Protein AF-A0A838D7R6-F1 (afdb_monomer_lite)

Foldseek 3Di:
DFKQQPCDCQFFCRRGQKDWDWDADPNFIKIWIWGGGVVLDIDTQDIDGRDDDPPDPDPVDPDDDDDDDDCVSVVNRQKMKDKDKDWDDDDLEIAMDIAAIAIPPHKDKEKAWVVNAAEDEAQDKDKIFIWIAIPVGTFQFWPDKAWPADPPDPDPDDPPPDPHPDDCVQWPWDWAPDRRIIIMIGGHNPRDFFKDKTKMKTKGKDDGADFPDNSPPPPVDDSDHDVVNRPPPVDGSIDMDIDIYIDMHGYDYDDDPVRVVVVCCVVCVVPCPVPPPPVVVVVVVVVVVVVVVVVVVD

Secondary structure (DSSP, 8-state):
-EEESS--TTSTBTTB-EEEEEEEETTEEEEEEEEE-TTS-EEEEEEESS--------TT-SS-------GGGGT--SSEEEE-EEEEEETTEEEEEE---EEESPPPPEEEESSSSEEEETT-EEEEEEEEEETTEEES-EEEEEE--TTS---S-----------TTT-EEEEE--SS-EEEEE--TTSPSEEEEEEEEEEEEEP----SS------SS--PPPTTTS--TTS---EEEEEEEEEEEEEEPPPPHHHHHHHHHHHHTTTGGGTHHHHHHHHHHHHHHHHHHHHTT-

Structure (mmCIF, N/CA/C/O backbone):
data_AF-A0A838D7R6-F1
#
_entry.id   AF-A0A838D7R6-F1
#
loop_
_atom_site.group_PDB
_atom_site.id
_atom_site.type_symbol
_atom_site.label_atom_id
_atom_site.label_alt_id
_atom_site.label_comp_id
_atom_site.label_asym_id
_atom_site.label_entity_id
_atom_site.label_seq_id
_atom_site.pdbx_PDB_ins_code
_atom_site.Cartn_x
_atom_site.Cartn_y
_atom_site.Cartn_z
_atom_site.occupancy
_atom_site.B_iso_or_equiv
_atom_site.auth_seq_id
_atom_site.auth_comp_id
_atom_site.auth_asym_id
_atom_site.auth_atom_id
_atom_site.pdbx_PDB_model_num
ATOM 1 N N . MET A 1 1 ? 10.668 0.501 -17.796 1.00 89.44 1 MET A N 1
ATOM 2 C CA . MET A 1 1 ? 10.167 -0.062 -16.527 1.00 89.44 1 MET A CA 1
ATOM 3 C C . MET A 1 1 ? 11.311 -0.038 -15.544 1.00 89.44 1 MET A C 1
ATOM 5 O O . MET A 1 1 ? 12.336 -0.640 -15.825 1.00 89.44 1 MET A O 1
ATOM 9 N N . LEU A 1 2 ? 11.148 0.680 -14.441 1.00 88.50 2 LEU A N 1
ATOM 10 C CA . LEU A 1 2 ? 12.108 0.685 -13.343 1.00 88.50 2 LEU A CA 1
ATOM 11 C C . LEU A 1 2 ? 11.683 -0.350 -12.305 1.00 88.50 2 LEU A C 1
ATOM 13 O O . LEU A 1 2 ? 10.482 -0.520 -12.069 1.00 88.50 2 LEU A O 1
ATOM 17 N N . ILE A 1 3 ? 12.664 -1.037 -11.728 1.00 89.88 3 ILE A N 1
ATOM 18 C CA . ILE A 1 3 ? 12.464 -2.073 -10.717 1.00 89.88 3 ILE A CA 1
ATOM 19 C C . ILE A 1 3 ? 13.331 -1.745 -9.509 1.00 89.88 3 ILE A C 1
ATOM 21 O O . ILE A 1 3 ? 14.535 -1.553 -9.651 1.00 89.88 3 ILE A O 1
ATOM 25 N N . ASP A 1 4 ? 12.703 -1.703 -8.347 1.00 87.81 4 ASP A N 1
ATOM 26 C CA . ASP A 1 4 ? 13.331 -1.703 -7.026 1.00 87.81 4 ASP A CA 1
ATOM 27 C C . ASP A 1 4 ? 13.177 -3.125 -6.480 1.00 87.81 4 ASP A C 1
ATOM 29 O O . ASP A 1 4 ? 12.051 -3.589 -6.286 1.00 87.81 4 ASP A O 1
ATOM 33 N N . ALA A 1 5 ? 14.282 -3.850 -6.352 1.00 89.12 5 ALA A N 1
ATOM 34 C CA . ALA A 1 5 ? 14.283 -5.276 -6.047 1.00 89.12 5 ALA A CA 1
ATOM 35 C C . ALA A 1 5 ? 14.506 -5.570 -4.556 1.00 89.12 5 ALA A C 1
ATOM 37 O O . ALA A 1 5 ? 14.378 -6.726 -4.151 1.00 89.12 5 ALA A O 1
ATOM 38 N N . ASP A 1 6 ? 14.858 -4.563 -3.753 1.00 84.25 6 ASP A N 1
ATOM 39 C CA . ASP A 1 6 ? 15.206 -4.732 -2.340 1.00 84.25 6 ASP A CA 1
ATOM 40 C C . ASP A 1 6 ? 14.465 -3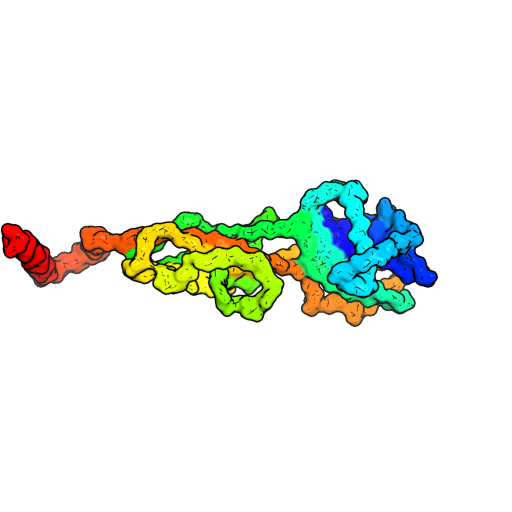.775 -1.383 1.00 84.25 6 ASP A C 1
ATOM 42 O O . ASP A 1 6 ? 14.687 -3.822 -0.169 1.00 84.25 6 ASP A O 1
ATOM 46 N N . ALA A 1 7 ? 13.553 -2.949 -1.910 1.00 77.94 7 ALA A N 1
ATOM 47 C CA . ALA A 1 7 ? 12.776 -1.943 -1.188 1.00 77.94 7 ALA A CA 1
ATOM 48 C C . ALA A 1 7 ? 13.644 -0.929 -0.422 1.00 77.94 7 ALA A C 1
ATOM 50 O O . ALA A 1 7 ? 13.193 -0.309 0.552 1.00 77.94 7 ALA A O 1
ATOM 51 N N . ASN A 1 8 ? 14.900 -0.752 -0.835 1.00 77.00 8 ASN A N 1
ATOM 52 C CA . ASN A 1 8 ? 15.844 0.134 -0.186 1.00 77.00 8 ASN A CA 1
ATOM 53 C C . ASN A 1 8 ? 16.106 1.360 -1.061 1.00 77.00 8 ASN A C 1
ATOM 55 O O . ASN A 1 8 ? 16.823 1.352 -2.051 1.00 77.00 8 ASN A O 1
ATOM 59 N N . THR A 1 9 ? 15.609 2.508 -0.611 1.00 72.88 9 THR A N 1
ATOM 60 C CA . THR A 1 9 ? 15.757 3.775 -1.344 1.00 72.88 9 THR A CA 1
ATOM 61 C C . THR A 1 9 ? 17.203 4.281 -1.459 1.00 72.88 9 THR A C 1
ATOM 63 O O . THR A 1 9 ? 17.442 5.310 -2.093 1.00 72.88 9 THR A O 1
ATOM 66 N N . LYS A 1 10 ? 18.175 3.598 -0.836 1.00 77.50 10 LYS A N 1
ATOM 67 C CA . LYS A 1 10 ? 19.610 3.928 -0.876 1.00 77.50 10 LYS A CA 1
ATOM 68 C C . LYS A 1 10 ? 20.414 3.077 -1.864 1.00 77.50 10 LYS A C 1
ATOM 70 O O . LYS A 1 10 ? 21.569 3.416 -2.127 1.00 77.50 10 LYS A O 1
ATOM 75 N N . THR A 1 11 ? 19.857 1.972 -2.344 1.00 81.31 11 THR A N 1
ATOM 76 C CA . THR A 1 11 ? 20.435 1.109 -3.383 1.00 81.31 11 THR A CA 1
ATOM 77 C C . THR A 1 11 ? 19.867 1.494 -4.745 1.00 81.31 11 THR A C 1
ATOM 79 O O . THR A 1 11 ? 19.002 2.372 -4.851 1.00 81.31 11 THR A O 1
ATOM 82 N N . GLY A 1 12 ? 20.470 0.948 -5.804 1.00 80.62 12 GLY A N 1
ATOM 83 C CA . GLY A 1 12 ? 20.152 1.353 -7.166 1.00 80.62 12 GLY A CA 1
ATOM 84 C C . GLY A 1 12 ? 20.305 2.857 -7.396 1.00 80.62 12 GLY A C 1
ATOM 85 O O . GLY A 1 12 ? 20.899 3.572 -6.595 1.00 80.62 12 GLY A O 1
ATOM 86 N N . TYR A 1 13 ? 19.753 3.376 -8.486 1.00 78.94 13 TYR A N 1
ATOM 87 C CA . TYR A 1 13 ? 19.681 4.812 -8.726 1.00 78.94 13 TYR A CA 1
ATOM 88 C C . TYR A 1 13 ? 18.395 5.384 -8.120 1.00 78.94 13 TYR A C 1
ATOM 90 O O . TYR A 1 13 ? 17.320 5.283 -8.713 1.00 78.94 13 TYR A O 1
ATOM 98 N N . ASN A 1 14 ? 18.512 6.004 -6.941 1.00 72.88 14 ASN A N 1
ATOM 99 C CA . ASN A 1 14 ? 17.381 6.535 -6.168 1.00 72.88 14 ASN A CA 1
ATOM 100 C C . ASN A 1 14 ? 16.314 5.462 -5.869 1.00 72.88 14 ASN A C 1
ATOM 102 O O . ASN A 1 14 ? 15.124 5.679 -6.080 1.00 72.88 14 ASN A O 1
ATOM 106 N N . GLY A 1 15 ? 16.752 4.280 -5.427 1.00 76.31 15 GLY A N 1
ATOM 107 C CA . GLY A 1 15 ? 15.890 3.141 -5.107 1.00 76.31 15 GLY A CA 1
ATOM 108 C C . GLY A 1 15 ? 15.549 2.237 -6.290 1.00 76.31 15 GLY A C 1
ATOM 109 O O . GLY A 1 15 ? 15.064 1.141 -6.074 1.00 76.31 15 GLY A O 1
ATOM 110 N N . ALA A 1 16 ? 15.797 2.642 -7.540 1.00 85.31 16 ALA A N 1
ATOM 111 C CA . ALA A 1 16 ? 15.623 1.743 -8.683 1.00 85.31 16 ALA A CA 1
ATOM 112 C C . ALA A 1 16 ? 16.909 0.945 -8.936 1.00 85.31 16 ALA A C 1
ATOM 114 O O . ALA A 1 16 ? 17.906 1.516 -9.376 1.00 85.31 16 ALA A O 1
ATOM 115 N N . ASP A 1 17 ? 16.887 -0.365 -8.717 1.00 88.38 17 ASP A N 1
ATOM 116 C CA . ASP A 1 17 ? 18.021 -1.266 -8.958 1.00 88.38 17 ASP A CA 1
ATOM 117 C C . ASP A 1 17 ? 18.186 -1.653 -10.425 1.00 88.38 17 ASP A C 1
ATOM 119 O O . ASP A 1 17 ? 19.304 -1.912 -10.873 1.00 88.38 17 ASP A O 1
ATOM 123 N N . TYR A 1 18 ? 17.091 -1.693 -11.188 1.00 91.25 18 TYR A N 1
ATOM 124 C CA . TYR A 1 18 ? 17.117 -2.108 -12.588 1.00 91.25 18 TYR A CA 1
ATOM 125 C C . TYR A 1 18 ? 16.253 -1.220 -13.485 1.00 91.25 18 TYR A C 1
ATOM 127 O O . TYR A 1 18 ? 15.217 -0.695 -13.074 1.00 91.25 18 TYR A O 1
ATOM 135 N N . ASP A 1 19 ? 16.660 -1.107 -14.749 1.00 90.12 19 ASP A N 1
ATOM 136 C CA . ASP A 1 19 ? 15.890 -0.476 -15.821 1.00 90.12 19 ASP A CA 1
ATOM 137 C C . ASP A 1 19 ? 15.717 -1.456 -16.982 1.00 90.12 19 ASP A C 1
ATOM 139 O O . ASP A 1 19 ? 16.681 -1.826 -17.657 1.00 90.12 19 ASP A O 1
ATOM 143 N N . PHE A 1 20 ? 14.475 -1.874 -17.209 1.00 91.50 20 PHE A N 1
ATOM 144 C CA . PHE A 1 20 ? 14.075 -2.664 -18.362 1.00 91.50 20 PHE A CA 1
ATOM 145 C C . PHE A 1 20 ? 13.230 -1.823 -19.313 1.00 91.50 20 PHE A C 1
ATOM 147 O O . PHE A 1 20 ? 12.111 -1.425 -18.975 1.00 91.50 20 PHE A O 1
ATOM 154 N N . TYR A 1 21 ? 13.712 -1.585 -20.526 1.00 88.62 21 TYR A N 1
ATOM 155 C CA . TYR A 1 21 ? 12.964 -0.835 -21.533 1.00 88.62 21 TYR A CA 1
ATOM 156 C C . TYR A 1 21 ? 13.056 -1.474 -22.909 1.00 88.62 21 TYR A C 1
ATOM 158 O O . TYR A 1 21 ? 13.957 -2.257 -23.205 1.00 88.62 21 TYR A O 1
ATOM 166 N N . ILE A 1 22 ? 12.083 -1.127 -23.747 1.00 89.00 22 ILE A N 1
ATOM 167 C CA . ILE A 1 22 ? 12.064 -1.455 -25.167 1.00 89.00 22 ILE A CA 1
ATOM 168 C C . ILE A 1 22 ? 12.101 -0.137 -25.926 1.00 89.00 22 ILE A C 1
ATOM 170 O O . ILE A 1 22 ? 11.316 0.763 -25.635 1.00 89.00 22 ILE A O 1
ATOM 174 N N . GLU A 1 23 ? 13.004 -0.030 -26.891 1.00 86.88 23 GLU A N 1
ATOM 175 C CA . GLU A 1 23 ? 13.112 1.120 -27.786 1.00 86.88 23 GLU A CA 1
ATOM 176 C C . GLU A 1 23 ? 12.775 0.716 -29.225 1.00 86.88 23 GLU A C 1
ATOM 178 O O . GLU A 1 23 ? 12.967 -0.438 -29.618 1.00 86.88 23 GLU A O 1
ATOM 183 N N . SER A 1 24 ? 12.287 1.677 -30.013 1.00 85.00 24 SER A N 1
ATOM 184 C CA . SER A 1 24 ? 12.069 1.529 -31.453 1.00 85.00 24 SER A CA 1
ATOM 185 C C . SER A 1 24 ? 13.037 2.429 -32.206 1.00 85.00 24 SER A C 1
ATOM 187 O O . SER A 1 24 ? 12.925 3.652 -32.141 1.00 85.00 24 SER A O 1
ATOM 189 N N . VAL A 1 25 ? 13.975 1.835 -32.942 1.00 82.25 25 VAL A N 1
ATOM 190 C CA . VAL A 1 25 ? 14.933 2.570 -33.777 1.00 82.25 25 VAL A CA 1
ATOM 191 C C . VAL A 1 25 ? 14.791 2.088 -35.213 1.00 82.25 25 VAL A C 1
ATOM 193 O O . VAL A 1 25 ? 14.928 0.898 -35.498 1.00 82.25 25 VAL A O 1
ATOM 196 N N . ALA A 1 26 ? 14.484 3.013 -36.128 1.00 82.94 26 ALA A N 1
ATOM 197 C CA . ALA A 1 26 ? 14.265 2.721 -37.550 1.00 82.94 26 ALA A CA 1
ATOM 198 C C . ALA A 1 26 ? 13.255 1.574 -37.799 1.00 82.94 26 ALA A C 1
ATOM 200 O O . ALA A 1 26 ? 13.452 0.730 -38.673 1.00 82.94 26 ALA A O 1
ATOM 201 N N . GLY A 1 27 ? 12.184 1.522 -36.998 1.00 78.12 27 GLY A N 1
ATOM 202 C CA . GLY A 1 27 ? 11.129 0.506 -37.103 1.00 78.12 27 GLY A CA 1
ATOM 203 C C . GLY A 1 27 ? 11.493 -0.870 -36.534 1.00 78.12 27 GLY A C 1
ATOM 204 O O . GLY A 1 27 ? 10.708 -1.805 -36.675 1.00 78.12 27 GLY A O 1
ATOM 205 N N . LYS A 1 28 ? 12.658 -1.016 -35.891 1.00 83.88 28 LYS A N 1
ATOM 206 C CA . LYS A 1 28 ? 13.060 -2.238 -35.185 1.00 83.88 28 LYS A CA 1
ATOM 207 C C . LYS A 1 28 ? 12.948 -2.037 -33.682 1.00 83.88 28 LYS A C 1
ATOM 209 O O . LYS A 1 28 ? 13.452 -1.049 -33.155 1.00 83.88 28 LYS A O 1
ATOM 214 N N . LEU A 1 29 ? 12.330 -3.003 -33.011 1.00 86.62 29 LEU A N 1
ATOM 215 C CA . LEU A 1 29 ? 12.227 -3.026 -31.557 1.00 86.62 29 LEU A CA 1
ATOM 216 C C . LEU A 1 29 ? 13.403 -3.789 -30.944 1.00 86.62 29 LEU A C 1
ATOM 218 O O . LEU A 1 29 ? 13.713 -4.907 -31.368 1.00 86.62 29 LEU A O 1
ATOM 222 N N . SER A 1 30 ? 14.006 -3.210 -29.912 1.00 88.94 30 SER A N 1
ATOM 223 C CA . SER A 1 30 ? 15.071 -3.828 -29.119 1.00 88.94 30 SER A CA 1
ATOM 224 C C . SER A 1 30 ? 14.784 -3.628 -27.638 1.00 88.94 30 SER A C 1
ATOM 226 O O . SER A 1 30 ? 14.402 -2.537 -27.225 1.00 88.94 30 SER A O 1
ATOM 228 N N . GLY A 1 31 ? 14.936 -4.686 -26.843 1.00 89.19 31 GLY A N 1
ATOM 229 C CA . GLY A 1 31 ? 14.784 -4.644 -25.391 1.00 89.19 31 GLY A CA 1
ATOM 230 C C . GLY A 1 31 ? 16.131 -4.679 -24.682 1.00 89.19 31 GLY A C 1
ATOM 231 O O . GLY A 1 31 ? 17.013 -5.439 -25.086 1.00 89.19 31 GLY A O 1
ATOM 232 N N . TYR A 1 32 ? 16.271 -3.916 -23.601 1.00 90.25 32 TYR A N 1
ATOM 233 C CA . TYR A 1 32 ? 17.487 -3.859 -22.793 1.00 90.25 32 TYR A CA 1
ATOM 234 C C . TYR A 1 32 ? 17.155 -3.879 -21.312 1.00 90.25 32 TYR A C 1
ATOM 236 O O . TYR A 1 32 ? 16.206 -3.230 -20.875 1.00 90.25 32 TYR A O 1
ATOM 244 N N . LEU A 1 33 ? 17.975 -4.602 -20.557 1.00 92.81 33 LEU A N 1
ATOM 245 C CA . LEU A 1 33 ? 17.940 -4.685 -19.109 1.00 92.81 33 LEU A CA 1
ATOM 246 C C . LEU A 1 33 ? 19.276 -4.190 -18.556 1.00 92.81 33 LEU A C 1
ATOM 248 O O . LEU A 1 33 ? 20.334 -4.758 -18.846 1.00 92.81 33 LEU A O 1
ATOM 252 N N . TYR A 1 34 ? 19.204 -3.148 -17.740 1.00 91.12 34 TYR A N 1
ATOM 253 C CA . TYR A 1 34 ? 20.342 -2.564 -17.052 1.00 91.12 34 TYR A CA 1
ATOM 254 C C . TYR A 1 34 ? 20.219 -2.754 -15.547 1.00 91.12 34 TYR A C 1
ATOM 256 O O . TYR A 1 34 ? 19.131 -2.612 -14.999 1.00 91.12 34 TYR A O 1
ATOM 264 N N . GLN A 1 35 ? 21.347 -3.007 -14.892 1.00 90.56 35 GLN A N 1
ATOM 265 C CA . GLN A 1 35 ? 21.509 -2.831 -13.454 1.00 90.56 35 GLN A CA 1
ATOM 266 C C . GLN A 1 35 ? 22.009 -1.414 -13.173 1.00 90.56 35 GLN A C 1
ATOM 268 O O . GLN A 1 35 ? 22.866 -0.911 -13.903 1.00 90.56 35 GLN A O 1
ATOM 273 N N . LEU A 1 36 ? 21.488 -0.782 -12.129 1.00 86.81 36 LEU A N 1
ATOM 274 C CA . LEU A 1 36 ? 21.735 0.607 -11.763 1.00 86.81 36 LEU A CA 1
ATOM 275 C C . LEU A 1 36 ? 22.556 0.701 -10.470 1.00 86.81 36 LEU A C 1
ATOM 277 O O . LEU A 1 36 ? 22.447 -0.125 -9.569 1.00 86.81 36 LEU A O 1
ATOM 281 N N . SER A 1 37 ? 23.385 1.737 -10.382 1.00 82.19 37 SER A N 1
ATOM 282 C CA . SER A 1 37 ? 24.187 2.095 -9.210 1.00 82.19 37 SER A CA 1
ATOM 283 C C . SER A 1 37 ? 23.644 3.362 -8.549 1.00 82.19 37 SER A C 1
ATOM 285 O O . SER A 1 37 ? 23.142 4.261 -9.228 1.00 82.19 37 SER A O 1
ATOM 287 N N . SER A 1 38 ? 23.871 3.500 -7.241 1.00 79.44 38 SER A N 1
ATOM 288 C CA . SER A 1 38 ? 23.580 4.715 -6.461 1.00 79.44 38 SER A CA 1
ATOM 289 C C . SER A 1 38 ? 24.318 5.955 -6.930 1.00 79.44 38 SER A C 1
ATOM 291 O O . SER A 1 38 ? 23.851 7.071 -6.718 1.00 79.44 38 SER A O 1
ATOM 293 N N . THR A 1 39 ? 25.423 5.782 -7.649 1.00 78.38 39 THR A N 1
ATOM 294 C CA . THR A 1 39 ? 26.164 6.883 -8.274 1.00 78.38 39 THR A CA 1
ATOM 295 C C . THR A 1 39 ? 25.652 7.257 -9.666 1.00 78.38 39 THR A C 1
ATOM 297 O O . THR A 1 39 ? 26.204 8.160 -10.290 1.00 78.38 39 THR A O 1
ATOM 300 N N . GLY A 1 40 ? 24.634 6.564 -10.185 1.00 70.12 40 GLY A N 1
ATOM 301 C CA . GLY A 1 40 ? 24.184 6.704 -11.572 1.00 70.12 40 GLY A CA 1
ATOM 302 C C . GLY A 1 40 ? 24.982 5.862 -12.570 1.00 70.12 40 GLY A C 1
ATOM 303 O O . GLY A 1 40 ? 24.785 5.968 -13.770 1.00 70.12 40 GLY A O 1
ATOM 304 N N . GLY A 1 41 ? 25.878 4.983 -12.129 1.00 73.06 41 GLY A N 1
ATOM 305 C CA . GLY A 1 41 ? 26.416 3.962 -13.035 1.00 73.06 41 GLY A CA 1
ATOM 306 C C . GLY A 1 41 ? 25.308 3.026 -13.538 1.00 73.06 41 GLY A C 1
ATOM 307 O O . GLY A 1 41 ? 24.349 2.762 -12.815 1.00 73.06 41 GLY A O 1
ATOM 308 N N . TYR A 1 42 ? 25.451 2.492 -14.749 1.00 83.94 42 TYR A N 1
ATOM 309 C CA . TYR A 1 42 ? 24.595 1.420 -15.251 1.00 83.94 42 TYR A CA 1
ATOM 310 C C . TYR A 1 42 ? 25.423 0.348 -15.954 1.00 83.94 42 TYR A C 1
ATOM 312 O O . TYR A 1 42 ? 26.437 0.632 -16.593 1.00 83.94 42 TYR A O 1
ATOM 320 N N . MET A 1 43 ? 24.968 -0.893 -15.853 1.00 86.12 43 MET A N 1
ATOM 321 C CA . MET A 1 43 ? 25.601 -2.054 -16.464 1.00 86.12 43 MET A CA 1
ATOM 322 C C . MET A 1 43 ? 24.561 -2.810 -17.280 1.00 86.12 43 MET A C 1
ATOM 324 O O . MET A 1 43 ? 23.507 -3.159 -16.756 1.00 86.12 43 MET A O 1
ATOM 328 N N . LEU A 1 44 ? 24.835 -3.051 -18.564 1.00 88.50 44 LEU A N 1
ATOM 329 C CA . LEU A 1 44 ? 23.969 -3.880 -19.401 1.00 88.50 44 LEU A CA 1
ATOM 330 C C . LEU A 1 44 ? 24.100 -5.337 -18.946 1.00 88.50 44 LEU A C 1
ATOM 332 O O . LEU A 1 44 ? 25.184 -5.907 -19.039 1.00 88.50 44 LEU A O 1
ATOM 336 N N . ILE A 1 45 ? 23.001 -5.928 -18.487 1.00 92.75 45 ILE A N 1
ATOM 337 C CA . ILE A 1 45 ? 22.967 -7.320 -18.008 1.00 92.75 45 ILE A CA 1
ATOM 338 C C . ILE A 1 45 ? 22.115 -8.230 -18.897 1.00 92.75 45 ILE A C 1
ATOM 340 O O . ILE A 1 45 ? 22.266 -9.447 -18.863 1.00 92.75 45 ILE A O 1
ATOM 344 N N . GLY A 1 46 ? 21.258 -7.656 -19.745 1.00 89.31 46 GLY A N 1
ATOM 345 C CA . GLY A 1 46 ? 20.470 -8.414 -20.711 1.00 89.31 46 GLY A CA 1
ATOM 346 C C . GLY A 1 46 ? 20.052 -7.567 -21.905 1.00 89.31 46 GLY A C 1
ATOM 347 O O . GLY A 1 46 ? 19.804 -6.370 -21.780 1.00 89.31 46 GLY A O 1
ATOM 348 N N . SER A 1 47 ? 19.958 -8.186 -23.080 1.00 91.00 47 SER A N 1
ATOM 349 C CA . SER A 1 47 ? 19.400 -7.542 -24.270 1.00 91.00 47 SER A CA 1
ATOM 350 C C . SER A 1 47 ? 18.662 -8.547 -25.146 1.00 91.00 47 SER A C 1
ATOM 352 O O . SER A 1 47 ? 18.983 -9.737 -25.169 1.00 91.00 47 SER A O 1
ATOM 354 N N . LYS A 1 48 ? 17.653 -8.064 -25.869 1.00 88.00 48 LYS A N 1
ATOM 355 C CA . LYS A 1 48 ? 16.891 -8.838 -26.846 1.00 88.00 48 LYS A CA 1
ATOM 356 C C . LYS A 1 48 ? 16.667 -7.997 -28.094 1.00 88.00 48 LYS A C 1
ATOM 358 O O . LYS A 1 48 ? 15.827 -7.100 -28.109 1.00 88.00 48 LYS A O 1
ATOM 363 N N . MET A 1 49 ? 17.411 -8.318 -29.145 1.00 85.31 49 MET A N 1
ATOM 364 C CA . MET A 1 49 ? 17.318 -7.646 -30.441 1.00 85.31 49 MET A CA 1
ATOM 365 C C . MET A 1 49 ? 16.171 -8.213 -31.277 1.00 85.31 49 MET A C 1
ATOM 367 O O . MET A 1 49 ? 15.829 -9.389 -31.146 1.00 85.31 49 MET A O 1
ATOM 371 N N . ASN A 1 50 ? 15.620 -7.393 -32.177 1.00 78.12 50 ASN A N 1
ATOM 372 C CA . ASN A 1 50 ? 14.521 -7.772 -33.074 1.00 78.12 50 ASN A CA 1
ATOM 373 C C . ASN A 1 50 ? 13.322 -8.339 -32.300 1.00 78.12 50 ASN A C 1
ATOM 375 O O . ASN A 1 50 ? 12.817 -9.429 -32.588 1.00 78.12 50 ASN A O 1
ATOM 379 N N . PHE A 1 51 ? 12.897 -7.597 -31.280 1.00 74.38 51 PHE A N 1
ATOM 380 C CA . PHE A 1 51 ? 11.756 -7.930 -30.448 1.00 74.38 51 PHE A CA 1
ATOM 381 C C . PHE A 1 51 ? 10.503 -8.043 -31.325 1.00 74.38 51 PHE A C 1
ATOM 383 O O . PHE A 1 51 ? 9.947 -7.055 -31.798 1.00 74.38 51 PHE A O 1
ATOM 390 N N . THR A 1 52 ? 10.081 -9.278 -31.577 1.00 69.62 52 THR A N 1
ATOM 391 C CA . THR A 1 52 ? 8.858 -9.596 -32.309 1.00 69.62 52 THR A CA 1
ATOM 392 C C . THR A 1 52 ? 7.788 -9.960 -31.299 1.00 69.62 52 THR A C 1
ATOM 394 O O . THR A 1 52 ? 7.956 -10.866 -30.481 1.00 69.62 52 THR A O 1
ATOM 397 N N . GLN A 1 53 ? 6.680 -9.228 -31.339 1.00 64.81 53 GLN A N 1
ATOM 398 C CA . GLN A 1 53 ? 5.527 -9.506 -30.504 1.00 64.81 53 GLN A CA 1
ATOM 399 C C . GLN A 1 53 ? 4.359 -9.933 -31.385 1.00 64.81 53 GLN A C 1
ATOM 401 O O . GLN A 1 53 ? 3.930 -9.195 -32.274 1.00 64.81 53 GLN A O 1
ATOM 406 N N . SER A 1 54 ? 3.846 -11.140 -31.132 1.00 60.78 54 SER A N 1
ATOM 407 C CA . SER A 1 54 ? 2.608 -11.589 -31.760 1.00 60.78 54 SER A CA 1
ATOM 408 C C . SER A 1 54 ? 1.476 -10.678 -31.291 1.00 60.78 54 SER A C 1
ATOM 410 O O . SER A 1 54 ? 1.201 -10.584 -30.091 1.00 60.78 54 SER A O 1
ATOM 412 N N . HIS A 1 55 ? 0.860 -9.974 -32.239 1.00 56.84 55 HIS A N 1
ATOM 413 C CA . HIS A 1 55 ? -0.326 -9.159 -32.008 1.00 56.84 55 HIS A CA 1
ATOM 414 C C . HIS A 1 55 ? -1.536 -10.094 -31.938 1.00 56.84 55 HIS A C 1
ATOM 416 O O . HIS A 1 55 ? -2.366 -10.139 -32.838 1.00 56.84 55 HIS A O 1
ATOM 422 N N . THR A 1 56 ? -1.609 -10.908 -30.889 1.00 53.78 56 THR A N 1
ATOM 423 C CA . THR A 1 56 ? -2.881 -11.528 -30.513 1.00 53.78 56 THR A CA 1
ATOM 424 C C . THR A 1 56 ? -3.837 -10.415 -30.115 1.00 53.78 56 THR A C 1
ATOM 426 O O . THR A 1 56 ? -3.403 -9.495 -29.416 1.00 53.78 56 THR A O 1
ATOM 429 N N . GLU A 1 57 ? -5.105 -10.503 -30.517 1.00 53.44 57 GLU A N 1
ATOM 430 C CA . GLU A 1 57 ? -6.149 -9.587 -30.055 1.00 53.44 57 GLU A CA 1
ATOM 431 C C . GLU A 1 57 ? -6.041 -9.408 -28.538 1.00 53.44 57 GLU A C 1
ATOM 433 O O . GLU A 1 57 ? -6.102 -10.362 -27.761 1.00 53.44 57 GLU A O 1
ATOM 438 N N . SER A 1 58 ? -5.758 -8.180 -28.123 1.00 58.78 58 SER A N 1
ATOM 439 C CA . SER A 1 58 ? -5.566 -7.841 -26.724 1.00 58.78 58 SER A CA 1
ATOM 440 C C . SER A 1 58 ? -6.802 -7.158 -26.213 1.00 58.78 58 SER A C 1
ATOM 442 O O . SER A 1 58 ? -7.284 -6.201 -26.816 1.00 58.78 58 SER A O 1
ATOM 444 N N . SER A 1 59 ? -7.250 -7.589 -25.043 1.00 59.19 59 SER A N 1
ATOM 445 C CA . SER A 1 59 ? -8.297 -6.918 -24.279 1.00 59.19 59 SER A CA 1
ATOM 446 C C . SER A 1 59 ? -7.916 -5.495 -23.845 1.00 59.19 59 SER A C 1
ATOM 448 O O . SER A 1 59 ? -8.780 -4.755 -23.389 1.00 59.19 59 SER A O 1
ATOM 450 N N . VAL A 1 60 ? -6.642 -5.100 -23.986 1.00 62.97 60 VAL A N 1
ATOM 451 C CA . VAL A 1 60 ? -6.105 -3.793 -23.564 1.00 62.97 60 VAL A CA 1
ATOM 452 C C . VAL A 1 60 ? -6.186 -2.733 -24.681 1.00 62.97 60 VAL A C 1
ATOM 454 O O . VAL A 1 60 ? -5.955 -1.554 -24.430 1.00 62.97 60 VAL A O 1
ATOM 457 N N . GLY A 1 61 ? -6.561 -3.123 -25.907 1.00 57.09 61 GLY A N 1
ATOM 458 C CA . GLY A 1 61 ? -6.667 -2.232 -27.069 1.00 57.09 61 GLY A CA 1
ATOM 459 C C . GLY A 1 61 ? -5.459 -2.300 -28.019 1.00 57.09 61 GLY A C 1
ATOM 460 O O . GLY A 1 61 ? -4.513 -3.052 -27.775 1.00 57.09 61 GLY A O 1
ATOM 461 N N . PRO A 1 62 ? -5.490 -1.567 -29.146 1.00 61.69 62 PRO A N 1
ATOM 462 C CA . PRO A 1 62 ? -4.390 -1.548 -30.110 1.00 61.69 62 PRO A CA 1
ATOM 463 C C . PRO A 1 62 ? -3.153 -0.815 -29.558 1.00 61.69 62 PRO A C 1
ATOM 465 O O . PRO A 1 62 ? -3.281 0.157 -28.821 1.00 61.69 62 PRO A O 1
ATOM 468 N N . GLY A 1 63 ? -1.949 -1.248 -29.959 1.00 69.19 63 GLY A N 1
ATOM 469 C CA . GLY A 1 63 ? -0.707 -0.484 -29.744 1.00 69.19 63 GLY A CA 1
ATOM 470 C C . GLY A 1 63 ? 0.009 -0.674 -28.398 1.00 69.19 63 GLY A C 1
ATOM 471 O O . GLY A 1 63 ? 0.748 0.212 -27.981 1.00 69.19 63 GLY A O 1
ATOM 472 N N . TYR A 1 64 ? -0.176 -1.805 -27.713 1.00 73.94 64 TYR A N 1
ATOM 473 C CA . TYR A 1 64 ? 0.558 -2.128 -26.480 1.00 73.94 64 TYR A CA 1
ATOM 474 C C . TYR A 1 64 ? 1.828 -2.945 -26.765 1.00 73.94 64 TYR A C 1
ATOM 476 O O . TYR A 1 64 ? 1.905 -3.693 -27.740 1.00 73.94 64 TYR A O 1
ATOM 484 N N . VAL A 1 65 ? 2.793 -2.872 -25.847 1.00 76.19 65 VAL A N 1
ATOM 485 C CA . VAL A 1 65 ? 3.978 -3.740 -25.823 1.00 76.19 65 VAL A CA 1
ATOM 486 C C . VAL A 1 65 ? 3.963 -4.547 -24.525 1.00 76.19 65 VAL A C 1
ATOM 488 O O . VAL A 1 65 ? 3.733 -3.984 -23.456 1.00 76.19 65 VAL A O 1
ATOM 491 N N . ARG A 1 66 ? 4.185 -5.870 -24.585 1.00 79.81 66 ARG A N 1
ATOM 492 C CA . ARG A 1 66 ? 4.328 -6.683 -23.357 1.00 79.81 66 ARG A CA 1
ATOM 493 C C . ARG A 1 66 ? 5.777 -6.661 -22.912 1.00 79.81 66 ARG A C 1
ATOM 495 O O . ARG A 1 66 ? 6.656 -7.164 -23.608 1.00 79.81 66 ARG A O 1
ATOM 502 N N . LEU A 1 67 ? 5.992 -6.114 -21.726 1.00 85.19 67 LEU A N 1
ATOM 503 C CA . LEU A 1 67 ? 7.265 -6.164 -21.032 1.00 85.19 67 LEU A CA 1
ATOM 504 C C . LEU A 1 67 ? 7.303 -7.443 -20.195 1.00 85.19 67 LEU A C 1
ATOM 506 O O . LEU A 1 67 ? 6.633 -7.534 -19.173 1.00 85.19 67 LEU A O 1
ATOM 510 N N . ASN A 1 68 ? 8.075 -8.428 -20.653 1.00 86.19 68 ASN A N 1
ATOM 511 C CA . ASN A 1 68 ? 8.307 -9.669 -19.920 1.00 86.19 68 ASN A CA 1
ATOM 512 C C . ASN A 1 68 ? 9.740 -9.654 -19.388 1.00 86.19 68 ASN A C 1
ATOM 514 O O . ASN A 1 68 ? 10.681 -9.682 -20.183 1.00 86.19 68 ASN A O 1
ATOM 518 N N . LEU A 1 69 ? 9.886 -9.623 -18.066 1.00 89.38 69 LEU A N 1
ATOM 519 C CA . LEU A 1 69 ? 11.169 -9.702 -17.377 1.00 89.38 69 LEU A CA 1
ATOM 520 C C . LEU A 1 69 ? 11.232 -11.014 -16.593 1.00 89.38 69 LEU A C 1
ATOM 522 O O . LEU A 1 69 ? 10.337 -11.305 -15.803 1.00 89.38 69 LEU A O 1
ATOM 526 N N . ASP A 1 70 ? 12.279 -11.801 -16.824 1.00 91.38 70 ASP A N 1
ATOM 527 C CA . ASP A 1 70 ? 12.558 -12.988 -16.020 1.00 91.38 70 ASP A CA 1
ATOM 528 C C . ASP A 1 70 ? 13.188 -12.555 -14.692 1.00 91.38 70 ASP A C 1
ATOM 530 O O . ASP A 1 70 ? 14.292 -12.008 -14.679 1.00 91.38 70 ASP A O 1
ATOM 534 N N . LEU A 1 71 ? 12.503 -12.800 -13.573 1.00 92.62 71 LEU A N 1
ATOM 535 C CA . LEU A 1 71 ? 13.002 -12.430 -12.246 1.00 92.62 71 LEU A CA 1
ATOM 536 C C . LEU A 1 71 ? 14.322 -13.137 -11.908 1.00 92.62 71 LEU A C 1
ATOM 538 O O . LEU A 1 71 ? 15.124 -12.583 -11.157 1.00 92.62 71 LEU A O 1
ATOM 542 N N . SER A 1 72 ? 14.606 -14.300 -12.510 1.00 93.69 72 SER A N 1
ATOM 543 C CA . SER A 1 72 ? 15.886 -14.992 -12.319 1.00 93.69 72 SER A CA 1
ATOM 544 C C . SER A 1 72 ? 17.082 -14.151 -12.782 1.00 93.69 72 SER A C 1
ATOM 546 O O . SER A 1 72 ? 18.158 -14.229 -12.191 1.00 93.69 72 SER A O 1
ATOM 548 N N . SER A 1 73 ? 16.867 -13.266 -13.764 1.00 91.75 73 SER A N 1
ATOM 549 C CA . SER A 1 73 ? 17.886 -12.350 -14.287 1.00 91.75 73 SER A CA 1
ATOM 550 C C . SER A 1 73 ? 18.196 -11.160 -13.371 1.00 91.75 73 SER A C 1
ATOM 552 O O . SER A 1 73 ? 19.173 -10.456 -13.612 1.00 91.75 73 SER A O 1
ATOM 554 N N . ILE A 1 74 ? 17.397 -10.944 -12.319 1.00 92.69 74 ILE A N 1
ATOM 555 C CA . ILE A 1 74 ? 17.536 -9.823 -11.375 1.00 92.69 74 ILE A CA 1
ATOM 556 C C . ILE A 1 74 ? 17.600 -10.294 -9.914 1.00 92.69 74 ILE A C 1
ATOM 558 O O . ILE A 1 74 ? 17.098 -9.625 -9.018 1.00 92.69 74 ILE A O 1
ATOM 562 N N . ASN A 1 75 ? 18.237 -11.444 -9.667 1.00 91.19 75 ASN A N 1
ATOM 563 C CA . ASN A 1 75 ? 18.401 -12.071 -8.344 1.00 91.19 75 ASN A CA 1
ATOM 564 C C . ASN A 1 75 ? 17.114 -12.633 -7.713 1.00 91.19 75 ASN A C 1
ATOM 566 O O . ASN A 1 75 ? 17.072 -12.860 -6.508 1.00 91.19 75 ASN A O 1
ATOM 570 N N . SER A 1 76 ? 16.092 -12.932 -8.519 1.00 93.31 76 SER A N 1
ATOM 571 C CA . SER A 1 76 ? 14.849 -13.593 -8.085 1.00 93.31 76 SER A CA 1
ATOM 572 C C . SER A 1 76 ? 14.158 -12.925 -6.881 1.00 93.31 76 SER A C 1
ATOM 574 O O . SER A 1 76 ? 13.879 -13.613 -5.895 1.00 93.31 76 SER A O 1
ATOM 576 N N . PRO A 1 77 ? 13.872 -11.609 -6.921 1.00 91.94 77 PRO A N 1
ATOM 577 C CA . PRO A 1 77 ? 13.212 -10.935 -5.811 1.00 91.94 77 PRO A CA 1
ATOM 578 C C . PRO A 1 77 ? 11.808 -11.510 -5.597 1.00 91.94 77 PRO A C 1
ATOM 580 O O . PRO A 1 77 ? 11.034 -11.669 -6.544 1.00 91.94 77 PRO A O 1
ATOM 583 N N . SER A 1 78 ? 11.477 -11.827 -4.343 1.00 89.56 78 SER A N 1
ATOM 584 C CA . SER A 1 78 ? 10.133 -12.268 -3.946 1.00 89.56 78 SER A CA 1
ATOM 585 C C . SER A 1 78 ? 9.179 -11.097 -3.712 1.00 89.56 78 SER A C 1
ATOM 587 O O . SER A 1 78 ? 7.967 -11.263 -3.834 1.00 89.56 78 SER A O 1
ATOM 589 N N . GLU A 1 79 ? 9.732 -9.931 -3.378 1.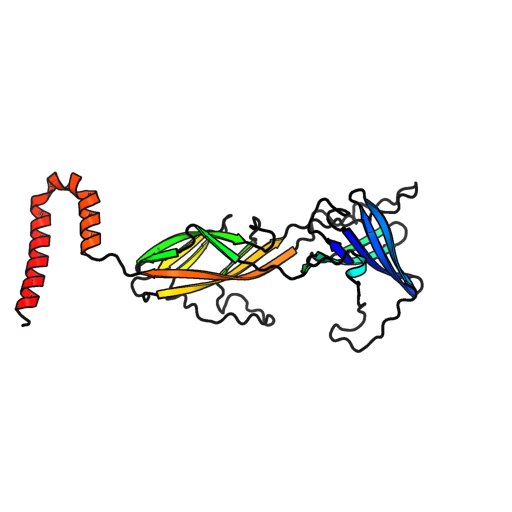00 87.31 79 GLU A N 1
ATOM 590 C CA . GLU A 1 79 ? 9.033 -8.662 -3.202 1.00 87.31 79 GLU A CA 1
ATOM 591 C C . GLU A 1 79 ? 9.812 -7.587 -3.961 1.00 87.31 79 GLU A C 1
ATOM 593 O O . GLU A 1 79 ? 11.037 -7.546 -3.876 1.00 87.31 79 GLU A O 1
ATOM 598 N N . TYR A 1 80 ? 9.128 -6.756 -4.740 1.00 87.50 80 TYR A N 1
ATOM 599 C CA . TYR A 1 80 ? 9.753 -5.703 -5.534 1.00 87.50 80 TYR A CA 1
ATOM 600 C C . TYR A 1 80 ? 8.744 -4.602 -5.864 1.00 87.50 80 TYR A C 1
ATOM 602 O O . TYR A 1 80 ? 7.534 -4.836 -5.912 1.00 87.50 80 TYR A O 1
ATOM 610 N N . ASN A 1 81 ? 9.232 -3.396 -6.143 1.00 85.19 81 ASN A N 1
ATOM 611 C CA . ASN A 1 81 ? 8.406 -2.307 -6.652 1.00 85.19 81 ASN A CA 1
ATOM 612 C C . ASN A 1 81 ? 8.652 -2.123 -8.148 1.00 85.19 81 ASN A C 1
ATOM 614 O O . ASN A 1 81 ? 9.777 -2.233 -8.632 1.00 85.19 81 ASN A O 1
ATOM 618 N N . LEU A 1 82 ? 7.587 -1.823 -8.890 1.00 87.69 82 LEU A N 1
ATOM 619 C CA . LEU A 1 82 ? 7.640 -1.519 -10.315 1.00 87.69 82 LEU A CA 1
ATOM 620 C C . LEU A 1 82 ? 7.087 -0.136 -10.607 1.00 87.69 82 LEU A C 1
ATOM 622 O O . LEU A 1 82 ? 6.065 0.269 -10.057 1.00 87.69 82 LEU A O 1
ATOM 626 N N . LEU A 1 83 ? 7.705 0.537 -11.566 1.00 85.06 83 LEU A N 1
ATOM 627 C CA . LEU A 1 83 ? 7.167 1.739 -12.178 1.00 85.06 83 LEU A CA 1
ATOM 628 C C . LEU A 1 83 ? 7.331 1.648 -13.694 1.00 85.06 83 LEU A C 1
ATOM 630 O O . LEU A 1 83 ? 8.386 1.272 -14.216 1.00 85.06 83 LEU A O 1
ATOM 634 N N . PHE A 1 84 ? 6.288 2.021 -14.427 1.00 87.50 84 PHE A N 1
ATOM 635 C CA . PHE A 1 84 ? 6.331 2.099 -15.880 1.00 87.50 84 PHE A CA 1
ATOM 636 C C . PHE A 1 84 ? 6.631 3.522 -16.316 1.00 87.50 84 PHE A C 1
ATOM 638 O O . PHE A 1 84 ? 6.242 4.490 -15.666 1.00 87.50 84 PHE A O 1
ATOM 645 N N . TYR A 1 85 ? 7.333 3.641 -17.435 1.00 83.81 85 TYR A N 1
ATOM 646 C CA . TYR A 1 85 ? 7.599 4.931 -18.036 1.00 83.81 85 TYR A CA 1
ATOM 647 C C . TYR A 1 85 ? 7.612 4.823 -19.556 1.00 83.81 85 TYR A C 1
ATOM 649 O O . TYR A 1 85 ? 7.916 3.761 -20.105 1.00 83.81 85 TYR A O 1
ATOM 657 N N . SER A 1 86 ? 7.312 5.937 -20.213 1.00 84.12 86 SER A N 1
ATOM 658 C CA . SER A 1 86 ? 7.599 6.176 -21.625 1.00 84.12 86 SER A CA 1
ATOM 659 C C . SER A 1 86 ? 8.616 7.301 -21.732 1.00 84.12 86 SER A C 1
ATOM 661 O O . SER A 1 86 ? 8.589 8.242 -20.936 1.00 84.12 86 SER A O 1
ATOM 663 N N . ALA A 1 87 ? 9.518 7.192 -22.699 1.00 79.31 87 ALA A N 1
ATOM 664 C CA . ALA A 1 87 ? 10.521 8.203 -22.977 1.00 79.31 87 ALA A CA 1
ATOM 665 C C . ALA A 1 87 ? 10.535 8.504 -24.474 1.00 79.31 87 ALA A C 1
ATOM 667 O O . ALA A 1 87 ? 10.471 7.580 -25.287 1.00 79.31 87 ALA A O 1
ATOM 668 N N . GLU A 1 88 ? 10.630 9.779 -24.823 1.00 79.38 88 GLU A N 1
ATOM 669 C CA . GLU A 1 88 ? 10.865 10.233 -26.189 1.00 79.38 88 GLU A CA 1
ATOM 670 C C . GLU A 1 88 ? 12.076 11.156 -26.183 1.00 79.38 88 GLU A C 1
ATOM 672 O O . GLU A 1 88 ? 12.154 12.082 -25.373 1.00 79.38 88 GLU A O 1
ATOM 677 N N . SER A 1 89 ? 13.034 10.881 -27.065 1.00 73.50 89 SER A N 1
ATOM 678 C CA . SER A 1 89 ? 14.235 11.688 -27.216 1.00 73.50 89 SER A CA 1
ATOM 679 C C . SER A 1 89 ? 14.275 12.352 -28.586 1.00 73.50 89 SER A C 1
ATOM 681 O O . SER A 1 89 ? 14.073 11.721 -29.625 1.00 73.50 89 SER A O 1
ATOM 683 N N . LEU A 1 90 ? 14.563 13.650 -28.588 1.00 71.38 90 LEU A N 1
ATOM 684 C CA . LEU A 1 90 ? 14.802 14.441 -29.783 1.00 71.38 90 LEU A CA 1
ATOM 685 C C . LEU A 1 90 ? 16.131 15.178 -29.612 1.00 71.38 90 LEU A C 1
ATOM 687 O O . LEU A 1 90 ? 16.237 16.136 -28.853 1.00 71.38 90 LEU A O 1
ATOM 691 N N . LYS A 1 91 ? 17.154 14.751 -30.361 1.00 74.31 91 LYS A N 1
ATOM 692 C CA . LYS A 1 91 ? 18.536 15.250 -30.229 1.00 74.31 91 LYS A CA 1
ATOM 693 C C . LYS A 1 91 ? 19.083 15.011 -28.810 1.00 74.31 91 LYS A C 1
ATOM 695 O O . LYS A 1 91 ? 19.256 13.859 -28.431 1.00 74.31 91 LYS A O 1
ATOM 700 N N . SER A 1 92 ? 19.406 16.076 -28.075 1.00 65.88 92 SER A N 1
ATOM 701 C CA . SER A 1 92 ? 19.880 16.046 -26.687 1.00 65.88 92 SER A CA 1
ATOM 702 C C . SER A 1 92 ? 18.750 16.029 -25.664 1.00 65.88 92 SER A C 1
ATOM 704 O O . SER A 1 92 ? 19.015 15.791 -24.489 1.00 65.88 92 SER A O 1
ATOM 706 N N . ASP A 1 93 ? 17.520 16.303 -26.096 1.00 63.50 93 ASP A N 1
ATOM 707 C CA . ASP A 1 93 ? 16.398 16.509 -25.195 1.00 63.50 93 ASP A CA 1
ATOM 708 C C . ASP A 1 93 ? 15.637 15.196 -25.039 1.00 63.50 93 ASP A C 1
ATOM 710 O O . ASP A 1 93 ? 15.381 14.490 -26.016 1.00 63.50 93 ASP A O 1
ATOM 714 N N . GLU A 1 94 ? 15.276 14.863 -23.805 1.00 70.38 94 GLU A N 1
ATOM 715 C CA . GLU A 1 94 ? 14.507 13.668 -23.481 1.00 70.38 94 GLU A CA 1
ATOM 716 C C . GLU A 1 94 ? 13.330 14.052 -22.588 1.00 70.38 94 GLU A C 1
ATOM 718 O O . GLU A 1 94 ? 13.493 14.728 -21.571 1.00 70.38 94 GLU A O 1
ATOM 723 N N . VAL A 1 95 ? 12.136 13.601 -22.963 1.00 71.06 95 VAL A N 1
ATOM 724 C CA . VAL A 1 95 ? 10.919 13.757 -22.171 1.00 71.06 95 VAL A CA 1
ATOM 725 C C . VAL A 1 95 ? 10.505 12.396 -21.654 1.00 71.06 95 VAL A C 1
ATOM 727 O O . VAL A 1 95 ? 10.430 11.432 -22.414 1.00 71.06 95 VAL A O 1
ATOM 730 N N . ARG A 1 96 ? 10.204 12.320 -20.357 1.00 76.12 96 ARG A N 1
ATOM 731 C CA . ARG A 1 96 ? 9.750 11.096 -19.699 1.00 76.12 96 ARG A CA 1
ATOM 732 C C . ARG A 1 96 ? 8.394 11.301 -19.053 1.00 76.12 96 ARG A C 1
ATOM 734 O O . ARG A 1 96 ? 8.140 12.326 -18.428 1.00 76.12 96 ARG A O 1
ATOM 741 N N . GLN A 1 97 ? 7.546 10.289 -19.156 1.00 76.38 97 GLN A N 1
ATOM 742 C CA . GLN A 1 97 ? 6.311 10.183 -18.394 1.00 76.38 97 GLN A CA 1
ATOM 743 C C . GLN A 1 97 ? 6.378 8.913 -17.558 1.00 76.38 97 GLN A C 1
ATOM 745 O O . GLN A 1 97 ? 6.690 7.851 -18.086 1.00 76.38 97 GLN A O 1
ATOM 750 N N . LEU A 1 98 ? 6.101 9.027 -16.261 1.00 79.38 98 LEU A N 1
ATOM 751 C CA . LEU A 1 98 ? 6.213 7.941 -15.292 1.00 79.38 98 LEU A CA 1
ATOM 752 C C . LEU A 1 98 ? 4.843 7.649 -14.671 1.00 79.38 98 LEU A C 1
ATOM 754 O O . LEU A 1 98 ? 4.040 8.560 -14.464 1.00 79.38 98 LEU A O 1
ATOM 758 N N . THR A 1 99 ? 4.582 6.382 -14.356 1.00 80.69 99 THR A N 1
ATOM 759 C CA . THR A 1 99 ? 3.459 5.979 -13.500 1.00 80.69 99 THR A CA 1
ATOM 760 C C . THR A 1 99 ? 3.828 6.128 -12.025 1.00 80.69 99 THR A C 1
ATOM 762 O O . THR A 1 99 ? 4.953 6.473 -11.682 1.00 80.69 99 THR A O 1
ATOM 765 N N . ASN A 1 100 ? 2.894 5.825 -11.127 1.00 77.50 100 ASN A N 1
ATOM 766 C CA . ASN A 1 100 ? 3.239 5.591 -9.727 1.00 77.50 100 ASN A CA 1
ATOM 767 C C . ASN A 1 100 ? 3.959 4.245 -9.572 1.00 77.50 100 ASN A C 1
ATOM 769 O O . ASN A 1 100 ? 3.839 3.370 -10.439 1.00 77.50 100 ASN A O 1
ATOM 773 N N . TRP A 1 101 ? 4.667 4.086 -8.453 1.00 79.31 101 TRP A N 1
ATOM 774 C CA . TRP A 1 101 ? 5.186 2.791 -8.029 1.00 79.31 101 TRP A CA 1
ATOM 775 C C . TRP A 1 101 ? 4.053 1.845 -7.633 1.00 79.31 101 TRP A C 1
ATOM 777 O O . TRP A 1 101 ? 3.058 2.258 -7.032 1.00 79.31 101 TRP A O 1
ATOM 787 N N . VAL A 1 102 ? 4.237 0.572 -7.965 1.00 81.38 102 VAL A N 1
ATOM 788 C CA . VAL A 1 102 ? 3.352 -0.537 -7.621 1.00 81.38 102 VAL A CA 1
ATOM 789 C C . VAL A 1 102 ? 4.183 -1.617 -6.946 1.00 81.38 102 VAL A C 1
ATOM 791 O O . VAL A 1 102 ? 5.115 -2.143 -7.549 1.00 81.38 102 VAL A O 1
ATOM 794 N N . THR A 1 103 ? 3.831 -1.960 -5.713 1.00 81.94 103 THR A N 1
ATOM 795 C CA . THR A 1 103 ? 4.484 -3.029 -4.954 1.00 81.94 103 THR A CA 1
ATOM 796 C C . THR A 1 103 ? 3.906 -4.388 -5.325 1.00 81.94 103 THR A C 1
ATOM 798 O O . THR A 1 103 ? 2.684 -4.561 -5.402 1.00 81.94 103 THR A O 1
ATOM 801 N N . ILE A 1 104 ? 4.794 -5.348 -5.564 1.00 85.44 104 ILE A N 1
ATOM 802 C CA . ILE A 1 104 ? 4.480 -6.730 -5.907 1.00 85.44 104 ILE A CA 1
ATOM 803 C C . ILE A 1 104 ? 5.165 -7.654 -4.889 1.00 85.44 104 ILE A C 1
ATOM 805 O O . ILE A 1 104 ? 6.379 -7.563 -4.739 1.00 85.44 104 ILE A O 1
ATOM 809 N N . PRO A 1 105 ? 4.429 -8.563 -4.227 1.00 86.69 105 PRO A N 1
ATOM 810 C CA . PRO A 1 105 ? 2.971 -8.640 -4.209 1.00 86.69 105 PRO A CA 1
ATOM 811 C C . PRO A 1 105 ? 2.346 -7.396 -3.543 1.00 86.69 105 PRO A C 1
ATOM 813 O O . PRO A 1 105 ? 3.008 -6.715 -2.762 1.00 86.69 105 PRO A O 1
ATOM 816 N N . PRO A 1 106 ? 1.066 -7.084 -3.822 1.00 81.19 106 PRO A N 1
ATOM 817 C CA . PRO A 1 106 ? 0.395 -5.955 -3.188 1.00 81.19 106 PRO A CA 1
ATOM 818 C C . PRO A 1 106 ? 0.429 -6.052 -1.651 1.00 81.19 106 PRO A C 1
ATOM 820 O O . PRO A 1 106 ? 0.109 -7.119 -1.117 1.00 81.19 106 PRO A O 1
ATOM 823 N N . PRO A 1 107 ? 0.724 -4.960 -0.921 1.00 78.38 107 PRO A N 1
ATOM 824 C CA . PRO A 1 107 ? 0.808 -4.995 0.533 1.00 78.38 107 PRO A CA 1
ATOM 825 C C . PRO A 1 107 ? -0.565 -5.225 1.173 1.00 78.38 107 PRO A C 1
ATOM 827 O O . PRO A 1 107 ? -1.608 -4.791 0.666 1.00 78.38 107 PRO A O 1
ATOM 830 N N . SER A 1 108 ? -0.569 -5.871 2.338 1.00 83.69 108 SER A N 1
ATOM 831 C CA . SER A 1 108 ? -1.743 -5.950 3.209 1.00 83.69 108 SER A CA 1
ATOM 832 C C . SER A 1 108 ? -1.757 -4.788 4.198 1.00 83.69 108 SER A C 1
ATOM 834 O O . SER A 1 108 ? -0.726 -4.499 4.805 1.00 83.69 108 SER A O 1
ATOM 836 N N . LEU A 1 109 ? -2.927 -4.186 4.429 1.00 85.94 109 LEU A N 1
ATOM 837 C CA . LEU A 1 109 ? -3.114 -3.197 5.490 1.00 85.94 109 LEU A CA 1
ATOM 838 C C . LEU A 1 109 ? -3.798 -3.821 6.704 1.00 85.94 109 LEU A C 1
ATOM 840 O O . LEU A 1 109 ? -4.743 -4.596 6.572 1.00 85.94 109 LEU A O 1
ATOM 844 N N . GLN A 1 110 ? -3.335 -3.441 7.890 1.00 88.00 110 GLN A N 1
ATOM 845 C CA . GLN A 1 110 ? -3.944 -3.783 9.169 1.00 88.00 110 GLN A CA 1
ATOM 846 C C . GLN A 1 110 ? -4.097 -2.524 10.016 1.00 88.00 110 GLN A C 1
ATOM 848 O O . GLN A 1 110 ? -3.243 -1.636 9.994 1.00 88.00 110 GLN A O 1
ATOM 853 N N . ILE A 1 111 ? -5.181 -2.454 10.784 1.00 88.31 111 ILE A N 1
ATOM 854 C CA . ILE A 1 111 ? -5.370 -1.422 11.799 1.00 88.31 111 ILE A CA 1
ATOM 855 C C . ILE A 1 111 ? -4.884 -1.948 13.150 1.00 88.31 111 ILE A C 1
ATOM 857 O O . ILE A 1 111 ? -5.122 -3.097 13.509 1.00 88.31 111 ILE A O 1
ATOM 861 N N . SER A 1 112 ? -4.174 -1.108 13.892 1.00 87.88 112 SER A N 1
ATOM 862 C CA . SER A 1 112 ? -3.697 -1.388 15.243 1.00 87.88 112 SER A CA 1
ATOM 863 C C . SER A 1 112 ? -4.135 -0.255 16.157 1.00 87.88 112 SER A C 1
ATOM 865 O O . SER A 1 112 ? -3.925 0.913 15.836 1.00 87.88 112 SER A O 1
ATOM 867 N N . THR A 1 113 ? -4.748 -0.586 17.286 1.00 87.69 113 THR A N 1
ATOM 868 C CA . THR A 1 113 ? -5.259 0.391 18.250 1.00 87.69 113 THR A CA 1
ATOM 869 C C . THR A 1 113 ? -4.563 0.265 19.596 1.00 87.69 113 THR A C 1
ATOM 871 O O . THR A 1 113 ? -3.952 -0.758 19.910 1.00 87.69 113 THR A O 1
ATOM 874 N N . SER A 1 114 ? -4.645 1.329 20.395 1.00 80.31 114 SER A N 1
ATOM 875 C CA . SER A 1 114 ? -4.273 1.306 21.809 1.00 80.31 114 SER A CA 1
ATOM 876 C C . SER A 1 114 ? -5.459 1.818 22.635 1.00 80.31 114 SER A C 1
ATOM 878 O O . SER A 1 114 ? -5.769 3.006 22.535 1.00 80.31 114 SER A O 1
ATOM 880 N N . PRO A 1 115 ? -6.149 0.965 23.415 1.00 83.81 115 PRO A N 1
ATOM 881 C CA . PRO A 1 115 ? -5.871 -0.459 23.652 1.00 83.81 115 PRO A CA 1
ATOM 882 C C . PRO A 1 115 ? -6.121 -1.348 22.417 1.00 83.81 115 PRO A C 1
ATOM 884 O O . PRO A 1 115 ? -6.842 -0.956 21.498 1.00 83.81 115 PRO A O 1
ATOM 887 N N . SER A 1 116 ? -5.515 -2.543 22.392 1.00 82.88 116 SER A N 1
ATOM 888 C CA . SER A 1 116 ? -5.735 -3.542 21.331 1.00 82.88 116 SER A CA 1
ATOM 889 C C . SER A 1 116 ? -7.146 -4.119 21.377 1.00 82.88 116 SER A C 1
ATOM 891 O O . SER A 1 116 ? -7.775 -4.284 20.337 1.00 82.88 116 SER A O 1
ATOM 893 N N . ASP A 1 117 ? -7.650 -4.360 22.588 1.00 87.19 117 ASP A N 1
ATOM 894 C CA . ASP A 1 117 ? -9.007 -4.834 22.826 1.00 87.19 117 ASP A CA 1
ATOM 895 C C . ASP A 1 117 ? -9.890 -3.656 23.222 1.00 87.19 117 ASP A C 1
ATOM 897 O O . ASP A 1 117 ? -9.729 -3.041 24.280 1.00 87.19 117 ASP A O 1
ATOM 901 N N . ILE A 1 118 ? -10.829 -3.326 22.344 1.00 90.88 118 ILE A N 1
ATOM 902 C CA . ILE A 1 118 ? -11.733 -2.200 22.534 1.00 90.88 118 ILE A CA 1
ATOM 903 C C . ILE A 1 118 ? -13.008 -2.723 23.174 1.00 90.88 118 ILE A C 1
ATOM 905 O O . ILE A 1 118 ? -13.742 -3.503 22.567 1.00 90.88 118 ILE A O 1
ATOM 909 N N . THR A 1 119 ? -13.279 -2.268 24.393 1.00 91.62 119 THR A N 1
ATOM 910 C CA . THR A 1 119 ? -14.490 -2.621 25.132 1.00 91.62 119 THR A CA 1
ATOM 911 C C . THR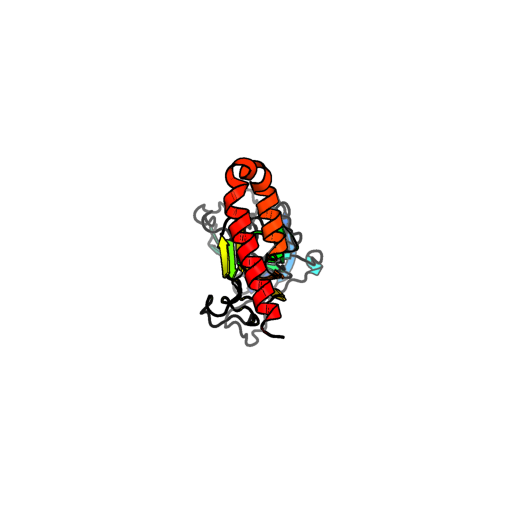 A 1 119 ? -15.202 -1.353 25.571 1.00 91.62 119 THR A C 1
ATOM 913 O O . THR A 1 119 ? -14.638 -0.574 26.334 1.00 91.62 119 THR A O 1
ATOM 916 N N . ILE A 1 120 ? -16.436 -1.158 25.108 1.00 91.00 120 ILE A N 1
ATOM 917 C CA . ILE A 1 120 ? -17.234 0.043 25.385 1.00 91.00 120 ILE A CA 1
ATOM 918 C C . ILE A 1 120 ? -18.573 -0.383 25.986 1.00 91.00 120 ILE A C 1
ATOM 920 O O . ILE A 1 120 ? -19.185 -1.359 25.546 1.00 91.00 120 ILE A O 1
ATOM 924 N N . ARG A 1 121 ? -19.040 0.319 27.020 1.00 90.81 121 ARG A N 1
ATOM 925 C CA . ARG A 1 121 ? -20.352 0.046 27.618 1.00 90.81 121 ARG A CA 1
ATOM 926 C C . ARG A 1 121 ? -21.465 0.710 26.820 1.00 90.81 121 ARG A C 1
ATOM 928 O O . ARG A 1 121 ? -21.283 1.774 26.236 1.00 90.81 121 ARG A O 1
ATOM 935 N N . GLN A 1 122 ? -22.648 0.108 26.858 1.00 90.81 122 GLN A N 1
ATOM 936 C CA . GLN A 1 122 ? -23.876 0.755 26.397 1.00 90.81 122 GLN A CA 1
ATOM 937 C C . GLN A 1 122 ? -24.047 2.139 27.050 1.00 90.81 122 GLN A C 1
ATOM 939 O O . GLN A 1 122 ? -23.989 2.271 28.274 1.00 90.81 122 GLN A O 1
ATOM 944 N N . GLY A 1 123 ? -24.298 3.160 26.233 1.00 85.94 123 GLY A N 1
ATOM 945 C CA . GLY A 1 123 ? -24.451 4.554 26.652 1.00 85.94 123 GLY A CA 1
ATOM 946 C C . GLY A 1 123 ? -23.145 5.343 26.791 1.00 85.94 123 GLY A C 1
ATOM 947 O O . GLY A 1 123 ? -23.212 6.528 27.113 1.00 85.94 123 GLY A O 1
ATOM 948 N N . GLU A 1 124 ? -21.982 4.728 26.563 1.00 89.62 124 GLU A N 1
ATOM 949 C CA . GLU A 1 124 ? -20.675 5.388 26.642 1.00 89.62 124 GLU A CA 1
ATOM 950 C C . GLU A 1 124 ? -20.073 5.636 25.251 1.00 89.62 124 GLU A C 1
ATOM 952 O O . GLU A 1 124 ? -20.446 5.014 24.253 1.00 89.62 124 GLU A O 1
ATOM 957 N N . GLY A 1 125 ? -19.118 6.565 25.193 1.00 88.69 125 GLY A N 1
ATOM 958 C CA . GLY A 1 125 ? -18.286 6.801 24.021 1.00 88.69 125 GLY A CA 1
ATOM 959 C C . GLY A 1 125 ? -16.810 6.771 24.382 1.00 88.69 125 GLY A C 1
ATOM 960 O O . GLY A 1 125 ? -16.423 7.169 25.481 1.00 88.69 125 GLY A O 1
ATOM 961 N N . GLN A 1 126 ? -15.986 6.290 23.457 1.00 90.00 126 GLN A N 1
ATOM 962 C CA . GLN A 1 126 ? -14.546 6.190 23.634 1.00 90.00 126 GLN A CA 1
ATOM 963 C C . GLN A 1 126 ? -13.814 6.705 22.396 1.00 90.00 126 GLN A C 1
ATOM 965 O O . GLN A 1 126 ? -14.183 6.407 21.261 1.00 90.00 126 GLN A O 1
ATOM 970 N N . LEU A 1 127 ? -12.742 7.461 22.636 1.00 89.12 127 LEU A N 1
ATOM 971 C CA . LEU A 1 127 ? -11.815 7.916 21.608 1.00 89.12 127 LEU A CA 1
ATOM 972 C C . LEU A 1 127 ? -10.615 6.970 21.546 1.00 89.12 127 LEU A C 1
ATOM 974 O O . LEU A 1 127 ? -9.963 6.723 22.562 1.00 89.12 127 LEU A O 1
ATOM 978 N N . ILE A 1 128 ? -10.323 6.454 20.356 1.00 88.38 128 ILE A N 1
ATOM 979 C CA . ILE A 1 128 ? -9.363 5.370 20.165 1.00 88.38 128 ILE A CA 1
ATOM 980 C C . ILE A 1 128 ? -8.294 5.800 19.165 1.00 88.38 128 ILE A C 1
ATOM 982 O O . ILE A 1 128 ? -8.602 6.008 17.988 1.00 88.38 128 ILE A O 1
ATOM 986 N N . PRO A 1 129 ? -7.029 5.927 19.592 1.00 87.94 129 PRO A N 1
ATOM 987 C CA . PRO A 1 129 ? -5.935 6.146 18.666 1.00 87.94 129 PRO A CA 1
ATOM 988 C C . PRO A 1 129 ? -5.684 4.884 17.840 1.00 87.94 129 PRO A C 1
ATOM 990 O O . PRO A 1 129 ? -5.494 3.791 18.381 1.00 87.94 129 PRO A O 1
ATOM 993 N N . ALA A 1 130 ? -5.647 5.056 16.522 1.00 86.88 130 ALA A N 1
ATOM 994 C CA . ALA A 1 130 ? -5.399 3.997 15.560 1.00 86.88 130 ALA A CA 1
ATOM 995 C C . ALA A 1 130 ? -4.117 4.263 14.765 1.00 86.88 130 ALA A C 1
ATOM 997 O O . ALA A 1 130 ? -3.779 5.394 14.432 1.00 86.88 130 ALA A O 1
ATOM 998 N N . ARG A 1 131 ? -3.395 3.202 14.428 1.00 87.69 131 ARG A N 1
ATOM 999 C CA . ARG A 1 131 ? -2.234 3.208 13.538 1.00 87.69 131 ARG A CA 1
ATOM 1000 C C . ARG A 1 131 ? -2.460 2.203 12.428 1.00 87.69 131 ARG A C 1
ATOM 1002 O O . ARG A 1 131 ? -3.051 1.149 12.650 1.00 87.69 131 ARG A O 1
ATOM 1009 N N . ILE A 1 132 ? -1.959 2.521 11.244 1.00 86.62 132 ILE A N 1
ATOM 1010 C CA . ILE A 1 132 ? -2.048 1.634 10.090 1.00 86.62 132 ILE A CA 1
ATOM 1011 C C . ILE A 1 132 ? -0.706 0.944 9.911 1.00 86.62 132 ILE A C 1
ATOM 1013 O O . ILE A 1 132 ? 0.338 1.594 9.876 1.00 86.62 132 ILE A O 1
ATOM 1017 N N . LYS A 1 133 ? -0.737 -0.380 9.815 1.00 82.38 133 LYS A N 1
ATOM 1018 C CA . LYS A 1 133 ? 0.422 -1.230 9.576 1.00 82.38 133 LYS A CA 1
ATOM 1019 C C . LYS A 1 133 ? 0.322 -1.815 8.168 1.00 82.38 133 LYS A C 1
ATOM 1021 O O . LYS A 1 133 ? -0.673 -2.458 7.847 1.00 82.38 133 LYS A O 1
ATOM 1026 N N . SER A 1 134 ? 1.337 -1.562 7.350 1.00 79.31 134 SER A N 1
ATOM 1027 C CA . SER A 1 134 ? 1.599 -2.256 6.086 1.00 79.31 134 SER A CA 1
ATOM 1028 C C . SER A 1 134 ? 2.577 -3.417 6.328 1.00 79.31 134 SER A C 1
ATOM 1030 O O . SER A 1 134 ? 3.115 -3.570 7.431 1.00 79.31 134 SER A O 1
ATOM 1032 N N . THR A 1 135 ? 2.842 -4.228 5.306 1.00 69.69 135 THR A N 1
ATOM 1033 C CA . THR A 1 135 ? 3.873 -5.283 5.347 1.00 69.69 135 THR A CA 1
ATOM 1034 C C . THR A 1 135 ? 5.264 -4.714 5.642 1.00 69.69 135 THR A C 1
ATOM 1036 O O . THR A 1 135 ? 6.033 -5.334 6.370 1.00 69.69 135 THR A O 1
ATOM 1039 N N . SER A 1 136 ? 5.541 -3.486 5.194 1.00 64.50 136 SER A N 1
ATOM 1040 C CA . SER A 1 136 ? 6.786 -2.748 5.445 1.00 64.50 136 SER A CA 1
ATOM 1041 C C . SER A 1 136 ? 6.871 -2.068 6.825 1.00 64.50 136 SER A C 1
ATOM 1043 O O . SER A 1 136 ? 7.885 -1.453 7.149 1.00 64.50 136 SER A O 1
ATOM 1045 N N . GLY A 1 137 ? 5.834 -2.174 7.668 1.00 64.38 137 GLY A N 1
ATOM 1046 C CA . GLY A 1 137 ? 5.794 -1.582 9.010 1.00 64.38 137 GLY A CA 1
ATOM 1047 C C . GLY A 1 137 ? 4.659 -0.576 9.209 1.00 64.38 137 GLY A C 1
ATOM 1048 O O . GLY A 1 137 ? 3.670 -0.568 8.480 1.00 64.38 137 GLY A O 1
ATOM 1049 N N . PHE A 1 138 ? 4.752 0.262 10.245 1.00 64.69 138 PHE A N 1
ATOM 1050 C CA . PHE A 1 138 ? 3.734 1.287 10.501 1.00 64.69 138 PHE A CA 1
ATOM 1051 C C . PHE A 1 138 ? 3.832 2.422 9.481 1.00 64.69 138 PHE A C 1
ATOM 1053 O O . PHE A 1 138 ? 4.888 3.035 9.327 1.00 64.69 138 PHE A O 1
ATOM 1060 N N . SER A 1 139 ? 2.717 2.727 8.818 1.00 69.88 139 SER A N 1
ATOM 1061 C CA . SER A 1 139 ? 2.631 3.881 7.931 1.00 69.88 139 SER A CA 1
ATOM 1062 C C . SER A 1 139 ? 2.437 5.150 8.753 1.00 69.88 139 SER A C 1
ATOM 1064 O O . SER A 1 139 ? 1.483 5.272 9.524 1.00 69.88 139 SER A O 1
ATOM 1066 N N . ASN A 1 140 ? 3.337 6.107 8.548 1.00 67.44 140 ASN A N 1
ATOM 1067 C CA . ASN A 1 140 ? 3.219 7.456 9.092 1.00 67.44 140 ASN A CA 1
ATOM 1068 C C . ASN A 1 140 ? 2.483 8.409 8.131 1.00 67.44 140 ASN A C 1
ATOM 1070 O O . ASN A 1 140 ? 2.322 9.572 8.467 1.00 67.44 140 ASN A O 1
ATOM 1074 N N . ASP A 1 141 ? 2.040 7.948 6.952 1.00 75.94 141 ASP A N 1
ATOM 1075 C CA . ASP A 1 141 ? 1.406 8.787 5.919 1.00 75.94 141 ASP A CA 1
ATOM 1076 C C . ASP A 1 141 ? 0.037 8.219 5.504 1.00 75.94 141 ASP A C 1
ATOM 1078 O O . ASP A 1 141 ? -0.195 7.777 4.375 1.00 75.94 141 ASP A O 1
ATOM 1082 N N . VAL A 1 142 ? -0.885 8.182 6.471 1.00 78.81 142 VAL A N 1
ATOM 1083 C CA . VAL A 1 142 ? -2.295 7.842 6.231 1.00 78.81 142 VAL A CA 1
ATOM 1084 C C . VAL A 1 142 ? -2.986 9.060 5.623 1.00 78.81 142 VAL A C 1
ATOM 1086 O O . VAL A 1 142 ? -3.182 10.070 6.296 1.00 78.81 142 VAL A O 1
ATOM 1089 N N . ILE A 1 143 ? -3.368 8.962 4.351 1.00 81.62 143 ILE A N 1
ATOM 1090 C CA . ILE A 1 143 ? -3.982 10.064 3.595 1.00 81.62 143 ILE A CA 1
ATOM 1091 C C . ILE A 1 143 ? -5.483 10.137 3.865 1.00 81.62 143 ILE A C 1
ATOM 1093 O O . ILE A 1 143 ? -6.071 11.216 3.962 1.00 81.62 143 ILE A O 1
ATOM 1097 N N . ASN A 1 144 ? -6.132 8.975 3.926 1.00 82.31 144 ASN A N 1
ATOM 1098 C CA . ASN A 1 144 ? -7.576 8.879 4.045 1.00 82.31 144 ASN A CA 1
ATOM 1099 C C . ASN A 1 144 ? -7.961 7.654 4.874 1.00 82.31 144 ASN A C 1
ATOM 1101 O O . ASN A 1 144 ? -7.378 6.585 4.723 1.00 82.31 144 ASN A O 1
ATOM 1105 N N . ILE A 1 145 ? -8.971 7.814 5.721 1.00 83.62 145 ILE A N 1
ATOM 1106 C CA . ILE A 1 145 ? -9.618 6.734 6.457 1.00 83.62 145 ILE A CA 1
ATOM 1107 C C . ILE A 1 145 ? -11.113 7.052 6.540 1.00 83.62 145 ILE A C 1
ATOM 1109 O O . ILE A 1 145 ? -11.505 8.171 6.879 1.00 83.62 145 ILE A O 1
ATOM 1113 N N . THR A 1 146 ? -11.948 6.094 6.152 1.00 83.25 146 THR A N 1
ATOM 1114 C CA . THR A 1 146 ? -13.410 6.249 6.058 1.00 83.25 146 THR A CA 1
ATOM 1115 C C . THR A 1 146 ? -14.115 4.961 6.457 1.00 83.25 146 THR A C 1
ATOM 1117 O O . THR A 1 146 ? -13.496 3.902 6.443 1.00 83.25 146 THR A O 1
ATOM 1120 N N . LEU A 1 147 ? -15.399 5.039 6.811 1.00 81.56 147 LEU A N 1
ATOM 1121 C CA . LEU A 1 147 ? -16.227 3.860 7.070 1.00 81.56 147 LEU A CA 1
ATOM 1122 C C . LEU A 1 147 ? -16.514 3.102 5.767 1.00 81.56 147 LEU A C 1
ATOM 1124 O O . LEU A 1 147 ? -16.897 3.698 4.760 1.00 81.56 147 LEU A O 1
ATOM 1128 N N . GLY A 1 148 ? -16.347 1.783 5.803 1.00 67.31 148 GLY A N 1
ATOM 1129 C CA . GLY A 1 148 ? -16.699 0.867 4.724 1.00 67.31 148 GLY A CA 1
ATOM 1130 C C . GLY A 1 148 ? -18.198 0.581 4.732 1.00 67.31 148 GLY A C 1
ATOM 1131 O O . GLY A 1 148 ? -18.639 -0.423 5.271 1.00 67.31 148 GLY A O 1
ATOM 1132 N N . GLY A 1 149 ? -18.994 1.482 4.162 1.00 59.16 149 GLY A N 1
ATOM 1133 C CA . GLY A 1 149 ? -20.448 1.346 4.069 1.00 59.16 149 GLY A CA 1
ATOM 1134 C C . GLY A 1 149 ? -20.979 1.941 2.768 1.00 59.16 149 GLY A C 1
ATOM 1135 O O . GLY A 1 149 ? -20.410 2.896 2.235 1.00 59.16 149 GLY A O 1
ATOM 1136 N N . THR A 1 150 ? -22.067 1.356 2.273 1.00 43.88 150 THR A N 1
ATOM 1137 C CA . THR A 1 150 ? -22.653 1.348 0.915 1.00 43.88 150 THR A CA 1
ATOM 1138 C C . THR A 1 150 ? -22.803 2.660 0.132 1.00 43.88 150 THR A C 1
ATOM 1140 O O . THR A 1 150 ? -23.196 2.600 -1.026 1.00 43.88 150 THR A O 1
ATOM 1143 N N . ASN A 1 151 ? -22.448 3.834 0.661 1.00 40.69 151 ASN A N 1
ATOM 1144 C CA . ASN A 1 151 ? -22.763 5.115 0.012 1.00 40.69 151 ASN A CA 1
ATOM 1145 C C . ASN A 1 151 ? -21.569 6.061 -0.216 1.00 40.69 151 ASN A C 1
ATOM 1147 O O . ASN A 1 151 ? -21.783 7.185 -0.668 1.00 40.69 151 ASN A O 1
ATOM 1151 N N . SER A 1 152 ? -20.319 5.666 0.067 1.00 39.28 152 SER A N 1
ATOM 1152 C CA . SER A 1 152 ? -19.173 6.591 -0.090 1.00 39.28 152 SER A CA 1
ATOM 1153 C C . SER A 1 152 ? -18.413 6.483 -1.422 1.00 39.28 152 SER A C 1
ATOM 1155 O O . SER A 1 152 ? -17.631 7.369 -1.752 1.00 39.28 152 SER A O 1
ATOM 1157 N N . PHE A 1 153 ? -18.702 5.478 -2.253 1.00 40.56 153 PHE A N 1
ATOM 1158 C CA . PHE A 1 153 ? -18.200 5.412 -3.628 1.00 40.56 153 PHE A CA 1
ATOM 1159 C C . PHE A 1 153 ? -19.337 5.071 -4.594 1.00 40.56 153 PHE A C 1
ATOM 1161 O O . PHE A 1 153 ? -19.535 3.919 -4.962 1.00 40.56 153 PHE A O 1
ATOM 1168 N N . ASN A 1 154 ? -20.047 6.093 -5.080 1.00 32.12 154 ASN A N 1
ATOM 1169 C CA . ASN A 1 154 ? -20.758 6.019 -6.361 1.00 32.12 154 ASN A CA 1
ATOM 1170 C C . ASN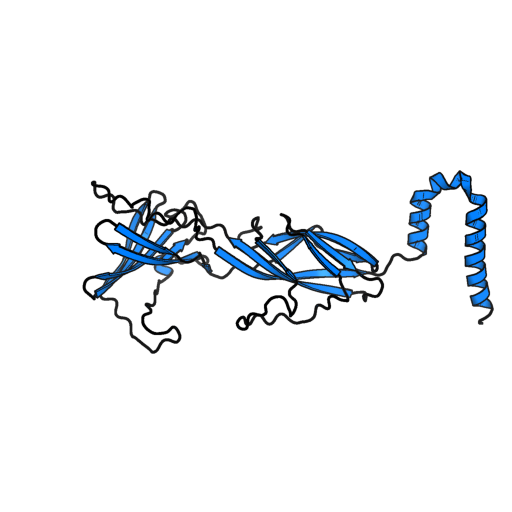 A 1 154 ? -19.729 5.909 -7.504 1.00 32.12 154 ASN A C 1
ATOM 1172 O O . ASN A 1 154 ? -19.593 6.816 -8.323 1.00 32.12 154 ASN A O 1
ATOM 1176 N N . ASN A 1 155 ? -18.953 4.827 -7.546 1.00 35.69 155 ASN A N 1
ATOM 1177 C CA . ASN A 1 155 ? -18.073 4.541 -8.666 1.00 35.69 155 ASN A CA 1
ATOM 1178 C C . ASN A 1 155 ? -18.278 3.094 -9.106 1.00 35.69 155 ASN A C 1
ATOM 1180 O O . ASN A 1 155 ? -17.934 2.153 -8.399 1.00 35.69 155 ASN A O 1
ATOM 1184 N N . LYS A 1 156 ? -18.887 2.950 -10.284 1.00 36.75 156 LYS A N 1
ATOM 1185 C CA . LYS A 1 156 ? -19.461 1.726 -10.858 1.00 36.75 156 LYS A CA 1
ATOM 1186 C C . LYS A 1 156 ? -18.479 0.574 -11.134 1.00 36.75 156 LYS A C 1
ATOM 1188 O O . LYS A 1 156 ? -18.904 -0.397 -11.734 1.00 36.75 156 LYS A O 1
ATOM 1193 N N . ASN A 1 157 ? -17.211 0.642 -10.728 1.00 38.47 157 ASN A N 1
ATOM 1194 C CA . ASN A 1 157 ? -16.174 -0.265 -11.235 1.00 38.47 157 ASN A CA 1
ATOM 1195 C C . ASN A 1 157 ? -15.134 -0.693 -10.183 1.00 38.47 157 ASN A C 1
ATOM 1197 O O . ASN A 1 157 ? -13.949 -0.569 -10.461 1.00 38.47 157 ASN A O 1
ATOM 1201 N N . ASN A 1 158 ? -15.506 -1.177 -8.993 1.00 36.31 158 ASN A N 1
ATOM 1202 C CA . ASN A 1 158 ? -14.549 -1.945 -8.180 1.00 36.31 158 ASN A CA 1
ATOM 1203 C C . ASN A 1 158 ? -15.241 -3.013 -7.326 1.00 36.31 158 ASN A C 1
ATOM 1205 O O . ASN A 1 158 ? -16.013 -2.710 -6.422 1.00 36.31 158 ASN A O 1
ATOM 1209 N N . ASP A 1 159 ? -14.880 -4.254 -7.632 1.00 34.03 159 ASP A N 1
ATOM 1210 C CA . ASP A 1 159 ? -15.405 -5.551 -7.189 1.00 34.03 159 ASP A CA 1
ATOM 1211 C C . ASP A 1 159 ? -15.041 -5.919 -5.732 1.00 34.03 159 ASP A C 1
ATOM 1213 O O . ASP A 1 159 ? -14.876 -7.085 -5.379 1.00 34.03 159 ASP A O 1
ATOM 1217 N N . TYR A 1 160 ? -14.844 -4.923 -4.862 1.00 41.31 160 TYR A N 1
ATOM 1218 C CA . TYR A 1 160 ? -14.620 -5.181 -3.440 1.00 41.31 160 TYR A CA 1
ATOM 1219 C C . TYR A 1 160 ? -15.976 -5.275 -2.752 1.00 41.31 160 TYR A C 1
ATOM 1221 O O . TYR A 1 160 ? -16.494 -4.289 -2.229 1.00 41.31 160 TYR A O 1
ATOM 1229 N N . ASP A 1 161 ? -16.545 -6.475 -2.795 1.00 32.97 161 ASP A N 1
ATOM 1230 C CA . ASP A 1 161 ? -17.794 -6.842 -2.136 1.00 32.97 161 ASP A CA 1
ATOM 1231 C C . ASP A 1 161 ? -17.593 -6.793 -0.606 1.00 32.97 161 ASP A C 1
ATOM 1233 O O . ASP A 1 161 ? -17.245 -7.772 0.057 1.00 32.97 161 ASP A O 1
ATOM 1237 N N . ILE A 1 162 ? -17.683 -5.590 -0.030 1.00 43.81 162 ILE A N 1
ATOM 1238 C CA . ILE A 1 162 ? -17.629 -5.390 1.419 1.00 43.81 162 ILE A CA 1
ATOM 1239 C C . ILE A 1 162 ? -19.006 -5.769 1.956 1.00 43.81 162 ILE A C 1
ATOM 1241 O O . ILE A 1 162 ? -19.976 -5.029 1.790 1.00 43.81 162 ILE A O 1
ATOM 1245 N N . GLY A 1 163 ? -19.071 -6.933 2.608 1.00 37.28 163 GLY A N 1
ATOM 1246 C CA . GLY A 1 163 ? -20.256 -7.433 3.296 1.00 37.28 163 GLY A CA 1
ATOM 1247 C C . GLY A 1 163 ? -20.904 -6.354 4.164 1.00 37.28 163 GLY A C 1
ATOM 1248 O O . GLY A 1 163 ? -20.354 -5.915 5.174 1.00 37.28 163 GLY A O 1
ATOM 1249 N N . SER A 1 164 ? -22.092 -5.932 3.740 1.00 41.44 164 SER A N 1
ATOM 1250 C CA . SER A 1 164 ? -22.954 -4.955 4.399 1.00 41.44 164 SER A CA 1
ATOM 1251 C C . SER A 1 164 ? -23.534 -5.521 5.704 1.00 41.44 164 SER A C 1
ATOM 1253 O O . SER A 1 164 ? -24.689 -5.941 5.748 1.00 41.44 164 SER A O 1
ATOM 1255 N N . GLY A 1 165 ? -22.725 -5.553 6.764 1.00 41.31 165 GLY A N 1
ATOM 1256 C CA . GLY A 1 165 ? -23.147 -5.920 8.123 1.00 41.31 165 GLY A CA 1
ATOM 1257 C C . GLY A 1 165 ? -23.130 -4.766 9.130 1.00 41.31 165 GLY A C 1
ATOM 1258 O O . GLY A 1 165 ? -23.674 -4.903 10.219 1.00 41.31 165 GLY A O 1
ATOM 1259 N N . PHE A 1 166 ? -22.509 -3.630 8.797 1.00 53.56 166 PHE A N 1
ATOM 1260 C CA . PHE A 1 166 ? -22.400 -2.502 9.719 1.00 53.56 166 PHE A CA 1
ATOM 1261 C C . PHE A 1 166 ? -23.621 -1.589 9.612 1.00 53.56 166 PHE A C 1
ATOM 1263 O O . PHE A 1 166 ? -23.764 -0.824 8.656 1.00 53.56 166 PHE A O 1
ATOM 1270 N N . ASN A 1 167 ? -24.494 -1.659 10.614 1.00 60.81 167 ASN A N 1
ATOM 1271 C CA . ASN A 1 167 ? -25.598 -0.730 10.760 1.00 60.81 167 ASN A CA 1
ATOM 1272 C C . ASN A 1 167 ? -25.153 0.471 11.607 1.00 60.81 167 ASN A C 1
ATOM 1274 O O . ASN A 1 167 ? -24.932 0.355 12.812 1.00 60.81 167 ASN A O 1
ATOM 1278 N N . SER A 1 168 ? -25.054 1.651 10.990 1.00 60.97 168 SER A N 1
ATOM 1279 C CA . SER A 1 168 ? -24.653 2.879 11.688 1.00 60.97 168 SER A CA 1
ATOM 1280 C C . SER A 1 168 ? -25.623 3.304 12.795 1.00 60.97 168 SER A C 1
ATOM 1282 O O . SER A 1 168 ? -25.288 4.193 13.570 1.00 60.97 168 SER A O 1
ATOM 1284 N N . SER A 1 169 ? -26.825 2.717 12.877 1.00 60.03 169 SER A N 1
ATOM 1285 C CA . SER A 1 169 ? -27.738 2.965 13.999 1.00 60.03 169 SER A CA 1
ATOM 1286 C C . SER A 1 169 ? -27.330 2.243 15.287 1.00 60.03 169 SER A C 1
ATOM 1288 O O . SER A 1 169 ? -27.820 2.597 16.354 1.00 60.03 169 SER A O 1
ATOM 1290 N N . GLU A 1 170 ? -26.478 1.217 15.205 1.00 73.69 170 GLU A N 1
ATOM 1291 C CA . GLU A 1 170 ? -26.029 0.433 16.366 1.00 73.69 170 GLU A CA 1
ATOM 1292 C C . GLU A 1 170 ? -24.769 1.021 17.002 1.00 73.69 170 GLU A C 1
ATOM 1294 O O . GLU A 1 170 ? -24.611 0.959 18.219 1.00 73.69 170 GLU A O 1
ATOM 1299 N N . LEU A 1 171 ? -23.889 1.622 16.199 1.00 78.31 171 LEU A N 1
ATOM 1300 C CA . LEU A 1 171 ? -22.670 2.289 16.650 1.00 78.31 171 LEU A CA 1
ATOM 1301 C C . LEU A 1 171 ? -22.494 3.611 15.906 1.00 78.31 171 LEU A C 1
ATOM 1303 O O . LEU A 1 171 ? -22.435 3.641 14.676 1.00 78.31 171 LEU A O 1
ATOM 1307 N N . HIS A 1 172 ? -22.337 4.701 16.653 1.00 81.94 172 HIS A N 1
ATOM 1308 C CA . HIS A 1 172 ? -21.987 5.996 16.080 1.00 81.94 172 HIS A CA 1
ATOM 1309 C C . HIS A 1 172 ? -20.467 6.106 16.004 1.00 81.94 172 HIS A C 1
ATOM 1311 O O . HIS A 1 172 ? -19.797 6.171 17.032 1.00 81.94 172 HIS A O 1
ATOM 1317 N N . VAL A 1 173 ? -19.921 6.116 14.787 1.00 82.25 173 VAL A N 1
ATOM 1318 C CA . VAL A 1 173 ? -18.473 6.157 14.558 1.00 82.25 173 VAL A CA 1
ATOM 1319 C C . VAL A 1 173 ? -18.099 7.445 13.841 1.00 82.25 173 VAL A C 1
ATOM 1321 O O . VAL A 1 173 ? -18.607 7.736 12.759 1.00 82.25 173 VAL A O 1
ATOM 1324 N N . ASN A 1 174 ? -17.182 8.200 14.433 1.00 81.88 174 ASN A N 1
ATOM 1325 C CA . ASN A 1 174 ? -16.614 9.414 13.869 1.00 81.88 174 ASN A CA 1
ATOM 1326 C C . ASN A 1 174 ? -15.091 9.269 13.780 1.00 81.88 174 ASN A C 1
ATOM 1328 O O . ASN A 1 174 ? -14.454 8.728 14.680 1.00 81.88 174 ASN A O 1
ATOM 1332 N N . ILE A 1 175 ? -14.488 9.724 12.682 1.00 82.44 175 ILE A N 1
ATOM 1333 C CA . ILE A 1 175 ? -13.058 9.526 12.423 1.00 82.44 175 ILE A CA 1
ATOM 1334 C C . ILE A 1 175 ? -12.389 10.880 12.235 1.00 82.44 175 ILE A C 1
ATOM 1336 O O . ILE A 1 175 ? -12.639 11.590 11.259 1.00 82.44 175 ILE A O 1
ATOM 1340 N N . GLN A 1 176 ? -11.490 11.216 13.155 1.00 78.44 176 GLN A N 1
ATOM 1341 C CA . GLN A 1 176 ? -10.656 12.404 13.065 1.00 78.44 176 GLN A CA 1
ATOM 1342 C C . GLN A 1 176 ? -9.353 12.055 12.346 1.00 78.44 176 GLN A C 1
ATOM 1344 O O . GLN A 1 176 ? -8.585 11.188 12.771 1.00 78.44 176 GLN A O 1
ATOM 1349 N N . ARG A 1 177 ? -9.086 12.771 11.254 1.00 71.62 177 ARG A N 1
ATOM 1350 C CA . ARG A 1 177 ? -7.930 12.572 10.365 1.00 71.62 177 ARG A CA 1
ATOM 1351 C C . ARG A 1 177 ? -6.654 13.226 10.909 1.00 71.62 177 ARG A C 1
ATOM 1353 O O . ARG A 1 177 ? -5.949 13.917 10.183 1.00 71.62 177 ARG A O 1
ATOM 1360 N N . ASN A 1 178 ? -6.384 13.039 12.196 1.00 71.88 178 ASN A N 1
ATOM 1361 C CA . ASN A 1 178 ? -5.115 13.431 12.804 1.00 71.88 178 ASN A CA 1
ATOM 1362 C C . ASN A 1 178 ? -4.047 12.366 12.484 1.00 71.88 178 ASN A C 1
ATOM 1364 O O . ASN A 1 178 ? -4.376 11.288 11.992 1.00 71.88 178 ASN A O 1
ATOM 1368 N N . GLN A 1 179 ? -2.769 12.643 12.748 1.00 69.75 179 GLN A N 1
ATOM 1369 C CA . GLN A 1 179 ? -1.714 11.623 12.719 1.00 69.75 179 GLN A CA 1
ATOM 1370 C C . GLN A 1 179 ? -1.176 11.412 14.141 1.00 69.75 179 GLN A C 1
ATOM 1372 O O . GLN A 1 179 ? -0.533 12.318 14.673 1.00 69.75 179 GLN A O 1
ATOM 1377 N N . PRO A 1 180 ? -1.420 10.247 14.777 1.00 75.69 180 PRO A N 1
ATOM 1378 C CA . PRO A 1 180 ? -2.224 9.106 14.309 1.00 75.69 180 PRO A CA 1
ATOM 1379 C C . PRO A 1 180 ? -3.739 9.412 14.230 1.00 75.69 180 PRO A C 1
ATOM 1381 O O . PRO A 1 180 ? -4.213 10.276 14.974 1.00 75.69 180 PRO A O 1
ATOM 1384 N N . PRO A 1 181 ? -4.508 8.718 13.364 1.00 82.75 181 PRO A N 1
ATOM 1385 C CA . PRO A 1 181 ? -5.956 8.902 13.281 1.00 82.75 181 PRO A CA 1
ATOM 1386 C C . PRO A 1 181 ? -6.634 8.532 14.600 1.00 82.75 181 PRO A C 1
ATOM 1388 O O . PRO A 1 181 ? -6.239 7.579 15.274 1.00 82.75 181 PRO A O 1
ATOM 1391 N N . LEU A 1 182 ? -7.673 9.285 14.959 1.00 86.00 182 LEU A N 1
ATOM 1392 C CA . LEU A 1 182 ? -8.477 9.031 16.152 1.00 86.00 182 LEU A CA 1
ATOM 1393 C C . LEU A 1 182 ? -9.872 8.588 15.722 1.00 86.00 182 LEU A C 1
ATOM 1395 O O . LEU A 1 182 ? -10.514 9.248 14.906 1.00 86.00 182 LEU A O 1
ATOM 1399 N N . ILE A 1 183 ? -10.333 7.471 16.270 1.00 87.94 183 ILE A N 1
ATOM 1400 C CA . ILE A 1 183 ? -11.641 6.891 15.984 1.00 87.94 183 ILE A CA 1
ATOM 1401 C C . ILE A 1 183 ? -12.485 7.041 17.242 1.00 87.94 183 ILE A C 1
ATOM 1403 O O . ILE A 1 183 ? -12.191 6.451 18.277 1.00 87.94 183 ILE A O 1
ATOM 1407 N N . GLU A 1 184 ? -13.508 7.873 17.164 1.00 88.19 184 GLU A N 1
ATOM 1408 C CA . GLU A 1 184 ? -14.499 8.062 18.212 1.00 88.19 184 GLU A CA 1
ATOM 1409 C C . GLU A 1 184 ? -15.655 7.095 17.966 1.00 88.19 184 GLU A C 1
ATOM 1411 O O . GLU A 1 184 ? -16.268 7.111 16.898 1.00 88.19 184 GLU A O 1
ATOM 1416 N N . ILE A 1 185 ? -15.936 6.237 18.942 1.00 89.25 185 ILE A N 1
ATOM 1417 C CA . ILE A 1 185 ? -17.040 5.278 18.890 1.00 89.25 185 ILE A CA 1
ATOM 1418 C C . ILE A 1 185 ? -17.953 5.558 20.071 1.00 89.25 185 ILE A C 1
ATOM 1420 O O . ILE A 1 185 ? -17.525 5.445 21.218 1.00 89.25 185 ILE A O 1
ATOM 1424 N N . ALA A 1 186 ? -19.207 5.894 19.791 1.00 88.06 186 ALA A N 1
ATOM 1425 C CA . ALA A 1 186 ? -20.261 6.035 20.783 1.00 88.06 186 ALA A CA 1
ATOM 1426 C C . ALA A 1 186 ? -21.293 4.915 20.625 1.00 88.06 186 ALA A C 1
ATOM 1428 O O . ALA A 1 186 ? -21.766 4.629 19.522 1.00 88.06 186 ALA A O 1
ATOM 1429 N N . VAL A 1 187 ? -21.636 4.286 21.747 1.00 90.00 187 VAL A N 1
ATOM 1430 C CA . VAL A 1 187 ? -22.552 3.148 21.819 1.00 90.00 187 VAL A CA 1
ATOM 1431 C C . VAL A 1 187 ? -23.873 3.618 22.434 1.00 90.00 187 VAL A C 1
ATOM 1433 O O . VAL A 1 187 ? -23.905 3.952 23.618 1.00 90.00 187 VAL A O 1
ATOM 1436 N N . PRO A 1 188 ? -24.984 3.654 21.681 1.00 88.38 188 PRO A N 1
ATOM 1437 C CA . PRO A 1 188 ? -26.318 3.883 22.235 1.00 88.38 188 PRO A CA 1
ATOM 1438 C C . PRO A 1 188 ? -26.690 2.900 23.359 1.00 88.38 188 PRO A C 1
ATOM 1440 O O . PRO A 1 188 ? -26.229 1.761 23.405 1.00 88.38 188 PRO A O 1
ATOM 1443 N N . GLN A 1 189 ? -27.576 3.313 24.273 1.00 85.94 189 GLN A N 1
ATOM 1444 C CA . GLN A 1 189 ? -28.012 2.448 25.383 1.00 85.94 189 GLN A CA 1
ATOM 1445 C C . GLN A 1 189 ? -28.791 1.209 24.915 1.00 85.94 189 GLN A C 1
ATOM 1447 O O . GLN A 1 189 ? -28.821 0.199 25.609 1.00 85.94 189 GLN A O 1
ATOM 1452 N N . GLN A 1 190 ? -29.433 1.289 23.750 1.00 85.50 190 GLN A N 1
ATOM 1453 C CA . GLN A 1 190 ? -30.258 0.224 23.182 1.00 85.50 190 GLN A CA 1
ATOM 1454 C C . GLN A 1 190 ? -29.457 -0.769 22.323 1.00 85.50 190 GLN A C 1
ATOM 1456 O O . GLN A 1 190 ? -30.022 -1.766 21.878 1.00 85.50 190 GLN A O 1
ATOM 1461 N N . THR A 1 191 ? -28.167 -0.513 22.075 1.00 85.88 191 THR A N 1
ATOM 1462 C CA . THR A 1 191 ? -27.316 -1.357 21.223 1.00 85.88 191 THR A CA 1
ATOM 1463 C C . THR A 1 191 ? -27.110 -2.728 21.857 1.00 85.88 191 THR A C 1
ATOM 1465 O O . THR A 1 191 ? -26.595 -2.771 22.970 1.00 85.88 191 THR A O 1
ATOM 1468 N N . PRO A 1 192 ? -27.443 -3.854 21.204 1.00 88.88 192 PRO A N 1
ATOM 1469 C CA . PRO A 1 192 ? -27.256 -5.185 21.781 1.00 88.88 192 PRO A CA 1
ATOM 1470 C C . PRO A 1 192 ? -25.820 -5.446 22.261 1.00 88.88 192 PRO A C 1
ATOM 1472 O O . PRO A 1 192 ? -24.846 -4.994 21.662 1.00 88.88 192 PRO A O 1
ATOM 1475 N N . VAL A 1 193 ? -25.673 -6.201 23.346 1.00 88.81 193 VAL A N 1
ATOM 1476 C CA . VAL A 1 193 ? -24.359 -6.651 23.830 1.00 88.81 193 VAL A CA 1
ATOM 1477 C C . VAL A 1 193 ? -23.789 -7.662 22.838 1.00 88.81 193 VAL A C 1
ATOM 1479 O O . VAL A 1 193 ? -24.492 -8.586 22.430 1.00 88.81 193 VAL A O 1
ATOM 1482 N N . GLY A 1 194 ? -22.524 -7.505 22.457 1.00 87.81 194 GLY A N 1
ATOM 1483 C CA . GLY A 1 194 ? -21.907 -8.368 21.457 1.00 87.81 194 GLY A CA 1
ATOM 1484 C C . GLY A 1 194 ? -20.616 -7.805 20.878 1.00 87.81 194 GLY A C 1
ATOM 1485 O O . GLY A 1 194 ? -20.126 -6.757 21.298 1.00 87.81 194 GLY A O 1
ATOM 1486 N N . ILE A 1 195 ? -20.064 -8.530 19.907 1.00 88.50 195 ILE A N 1
ATOM 1487 C CA . ILE A 1 195 ? -18.866 -8.129 19.168 1.00 88.50 195 ILE A CA 1
ATOM 1488 C C . ILE A 1 195 ? -19.309 -7.539 17.835 1.00 88.50 195 ILE A C 1
ATOM 1490 O O . ILE A 1 195 ? -20.006 -8.189 17.059 1.00 88.50 195 ILE A O 1
ATOM 1494 N N . TYR A 1 196 ? -18.859 -6.322 17.568 1.00 86.56 196 TYR A N 1
ATOM 1495 C CA . TYR A 1 196 ? -19.151 -5.576 16.357 1.00 86.56 196 TYR A CA 1
ATOM 1496 C C . TYR A 1 196 ? -17.884 -5.417 15.531 1.00 86.56 196 TYR A C 1
ATOM 1498 O O . TYR A 1 196 ? -16.801 -5.179 16.067 1.00 86.56 196 TYR A O 1
ATOM 1506 N N . THR A 1 197 ? -18.028 -5.523 14.213 1.00 87.00 197 THR A N 1
ATOM 1507 C CA . THR A 1 197 ? -16.947 -5.243 13.264 1.00 87.00 197 THR A CA 1
ATOM 1508 C C . THR A 1 197 ? -17.286 -3.977 12.497 1.00 87.00 197 THR A C 1
ATOM 1510 O O . THR A 1 197 ? -18.292 -3.924 11.793 1.00 87.00 197 THR A O 1
ATOM 1513 N N . ILE A 1 198 ? -16.442 -2.961 12.639 1.00 85.94 198 ILE A N 1
ATOM 1514 C CA . ILE A 1 198 ? -16.516 -1.704 11.905 1.00 85.94 198 ILE A CA 1
ATOM 1515 C C . ILE A 1 198 ? -15.599 -1.838 10.679 1.00 85.94 198 ILE A C 1
ATOM 1517 O O . ILE A 1 198 ? -14.372 -1.829 10.835 1.00 85.94 198 ILE A O 1
ATOM 1521 N N . PRO A 1 199 ? -16.149 -1.987 9.464 1.00 87.06 199 PRO A N 1
ATOM 1522 C CA . PRO A 1 199 ? -15.359 -1.957 8.242 1.00 87.06 199 PRO A CA 1
ATOM 1523 C C . PRO A 1 199 ? -14.845 -0.535 7.991 1.00 87.06 199 PRO A C 1
ATOM 1525 O O . PRO A 1 199 ? -15.576 0.448 8.126 1.00 87.06 199 PRO A O 1
ATOM 1528 N N . LEU A 1 200 ? -13.583 -0.413 7.598 1.00 85.62 200 LEU A N 1
ATOM 1529 C CA . LEU A 1 200 ? -12.915 0.846 7.284 1.00 85.62 200 LEU A CA 1
ATOM 1530 C C . LEU A 1 200 ? -12.218 0.729 5.928 1.00 85.62 200 LEU A C 1
ATOM 1532 O O . LEU A 1 200 ? -11.689 -0.321 5.587 1.00 85.62 200 LEU A O 1
ATOM 1536 N N . ILE A 1 201 ? -12.169 1.814 5.163 1.00 86.25 201 ILE A N 1
ATOM 1537 C CA . ILE A 1 201 ? -11.359 1.933 3.948 1.00 86.25 201 ILE A CA 1
ATOM 1538 C C . ILE A 1 201 ? -10.229 2.904 4.248 1.00 86.25 201 ILE A C 1
ATOM 1540 O O . ILE A 1 201 ? -10.479 4.058 4.611 1.00 86.25 201 ILE A O 1
ATOM 1544 N N . VAL A 1 202 ? -8.996 2.430 4.095 1.00 86.50 202 VAL A N 1
ATOM 1545 C CA . VAL A 1 202 ? -7.783 3.181 4.411 1.00 86.50 202 VAL A CA 1
ATOM 1546 C C . VAL A 1 202 ? -6.958 3.367 3.152 1.00 86.50 202 VAL A C 1
ATOM 1548 O O . VAL A 1 202 ? -6.687 2.400 2.444 1.00 86.50 202 VAL A O 1
ATOM 1551 N N . THR A 1 203 ? -6.524 4.601 2.914 1.00 84.88 203 THR A N 1
ATOM 1552 C CA . THR A 1 203 ? -5.540 4.954 1.893 1.00 84.88 203 THR A CA 1
ATOM 1553 C C . THR A 1 203 ? -4.266 5.433 2.570 1.00 84.88 203 THR A C 1
ATOM 1555 O O . THR A 1 203 ? -4.282 6.445 3.278 1.00 84.88 203 THR A O 1
ATOM 1558 N N . ILE A 1 204 ? -3.158 4.741 2.319 1.00 82.19 204 ILE A N 1
ATOM 1559 C CA . ILE A 1 204 ? -1.820 5.178 2.725 1.00 82.19 204 ILE A CA 1
ATOM 1560 C C . ILE A 1 204 ? -1.019 5.650 1.517 1.00 82.19 204 ILE A C 1
ATOM 1562 O O . ILE A 1 204 ? -1.239 5.185 0.393 1.00 82.19 204 ILE A O 1
ATOM 1566 N N . ARG A 1 205 ? -0.082 6.567 1.758 1.00 77.56 205 ARG A N 1
ATOM 1567 C CA . ARG A 1 205 ? 1.005 6.834 0.823 1.00 77.56 205 ARG A CA 1
ATOM 1568 C C . ARG A 1 205 ? 2.147 5.887 1.138 1.00 77.56 205 ARG A C 1
ATOM 1570 O O . ARG A 1 205 ? 2.569 5.797 2.291 1.00 77.56 205 ARG A O 1
ATOM 1577 N N . GLU A 1 206 ? 2.674 5.233 0.117 1.00 69.19 206 GLU A N 1
ATOM 1578 C CA . GLU A 1 206 ? 3.943 4.529 0.239 1.00 69.19 206 GLU A CA 1
ATOM 1579 C C . GLU A 1 206 ? 5.046 5.452 -0.287 1.00 69.19 206 GLU A C 1
ATOM 1581 O O . GLU A 1 206 ? 4.980 5.906 -1.438 1.00 69.19 206 GLU A O 1
ATOM 1586 N N . PRO A 1 207 ? 6.013 5.834 0.568 1.00 53.34 207 PRO A N 1
ATOM 1587 C CA . PRO A 1 207 ? 7.089 6.707 0.150 1.00 53.34 207 PRO A CA 1
ATOM 1588 C C . PRO A 1 207 ? 7.954 5.955 -0.858 1.00 53.34 207 PRO A C 1
ATOM 1590 O O . PRO A 1 207 ? 8.574 4.951 -0.528 1.00 53.34 207 PRO A O 1
ATOM 1593 N N . SER A 1 208 ? 8.019 6.461 -2.083 1.00 53.25 208 SER A N 1
ATOM 1594 C CA . SER A 1 208 ? 9.039 6.054 -3.038 1.00 53.25 208 SER A CA 1
ATOM 1595 C C . SER A 1 208 ? 9.446 7.258 -3.875 1.00 53.25 208 SER A C 1
ATOM 1597 O O . SER A 1 208 ? 8.604 8.042 -4.318 1.00 53.25 208 SER A O 1
ATOM 1599 N N . MET A 1 209 ? 10.754 7.451 -4.023 1.00 49.78 209 MET A N 1
ATOM 1600 C CA . MET A 1 209 ? 11.347 8.555 -4.767 1.00 49.78 209 MET A CA 1
ATOM 1601 C C . MET A 1 209 ? 12.002 7.997 -6.031 1.00 49.78 209 MET A C 1
ATOM 1603 O O . MET A 1 209 ? 13.215 7.853 -6.064 1.00 49.78 209 MET A O 1
ATOM 1607 N N . ALA A 1 210 ? 11.236 7.703 -7.089 1.00 49.19 210 ALA A N 1
ATOM 1608 C CA . ALA A 1 210 ? 11.888 7.496 -8.387 1.00 49.19 210 ALA A CA 1
ATOM 1609 C C . ALA A 1 210 ? 12.462 8.829 -8.864 1.00 49.19 210 ALA A C 1
ATOM 1611 O O . ALA A 1 210 ? 11.771 9.850 -8.860 1.00 49.19 210 ALA A O 1
ATOM 1612 N N . THR A 1 211 ? 13.713 8.809 -9.313 1.00 48.94 211 THR A N 1
ATOM 1613 C CA . THR A 1 211 ? 14.282 9.950 -10.030 1.00 48.94 211 THR A CA 1
ATOM 1614 C C . THR A 1 211 ? 14.021 9.815 -11.520 1.00 48.94 211 THR A C 1
ATOM 1616 O O . THR A 1 211 ? 13.977 8.727 -12.088 1.00 48.94 211 THR A O 1
ATOM 1619 N N . THR A 1 212 ? 13.777 10.965 -12.131 1.00 49.06 212 THR A N 1
ATOM 1620 C CA . THR A 1 212 ? 13.171 11.146 -13.449 1.00 49.06 212 THR A CA 1
ATOM 1621 C C . THR A 1 212 ? 14.198 11.206 -14.572 1.00 49.06 212 THR A C 1
ATOM 1623 O O . THR A 1 212 ? 13.827 11.310 -15.736 1.00 49.06 212 THR A O 1
ATOM 1626 N N . THR A 1 213 ? 15.481 11.079 -14.246 1.00 48.88 213 THR A N 1
ATOM 1627 C CA . THR A 1 213 ? 16.589 11.083 -15.194 1.00 48.88 213 THR A CA 1
ATOM 1628 C C . THR A 1 213 ? 17.198 9.692 -15.269 1.00 48.88 213 THR A C 1
ATOM 1630 O O . THR A 1 213 ? 17.615 9.139 -14.254 1.00 48.88 213 THR A O 1
ATOM 1633 N N . LYS A 1 214 ? 17.299 9.112 -16.473 1.00 45.34 214 LYS A N 1
ATOM 1634 C CA . LYS A 1 214 ? 18.313 8.071 -16.689 1.00 45.34 214 LYS A CA 1
ATOM 1635 C C . LYS A 1 214 ? 19.644 8.713 -16.320 1.00 45.34 214 LYS A C 1
ATOM 1637 O O . LYS A 1 214 ? 19.851 9.866 -16.707 1.00 45.34 214 LYS A O 1
ATOM 1642 N N . PRO A 1 215 ? 20.546 8.040 -15.606 1.00 46.50 215 PRO A N 1
ATOM 1643 C CA . PRO A 1 215 ? 21.907 8.518 -15.603 1.00 46.50 215 PRO A CA 1
ATOM 1644 C C . PRO A 1 215 ? 22.399 8.544 -17.053 1.00 46.50 215 PRO A C 1
ATOM 1646 O O . PRO A 1 215 ? 22.536 7.507 -17.706 1.00 46.50 215 PRO A O 1
ATOM 1649 N N . THR A 1 216 ? 22.559 9.746 -17.596 1.00 43.69 216 THR A N 1
ATOM 1650 C CA . THR A 1 216 ? 23.061 9.941 -18.949 1.00 43.69 216 THR A CA 1
ATOM 1651 C C . THR A 1 216 ? 24.463 9.350 -19.016 1.00 43.69 216 THR A C 1
ATOM 1653 O O . THR A 1 216 ? 25.234 9.466 -18.062 1.00 43.69 216 THR A O 1
ATOM 1656 N N . PHE A 1 217 ? 24.794 8.721 -20.146 1.00 41.00 217 PHE A N 1
ATOM 1657 C CA . PHE A 1 217 ? 26.161 8.344 -20.502 1.00 41.00 217 PHE A CA 1
ATOM 1658 C C . PHE A 1 217 ? 27.100 9.492 -20.099 1.00 41.00 217 PHE A C 1
ATOM 1660 O O . PHE A 1 217 ? 27.023 10.580 -20.671 1.00 41.00 217 PHE A O 1
ATOM 1667 N N . THR A 1 218 ? 28.000 9.273 -19.142 1.00 35.66 218 THR A N 1
ATOM 1668 C CA . THR A 1 218 ? 29.174 10.133 -18.979 1.00 35.66 218 THR A CA 1
ATOM 1669 C C . THR A 1 218 ? 30.139 9.823 -20.122 1.00 35.66 218 THR A C 1
ATOM 1671 O O . THR A 1 218 ? 31.211 9.258 -19.940 1.00 35.66 218 THR A O 1
ATOM 1674 N N . ALA A 1 219 ? 29.753 10.189 -21.346 1.00 32.62 219 ALA A N 1
ATOM 1675 C CA . ALA A 1 219 ? 30.747 10.621 -22.314 1.00 32.62 219 ALA A CA 1
ATOM 1676 C C . ALA A 1 219 ? 31.225 12.024 -21.877 1.00 32.62 219 ALA A C 1
ATOM 1678 O O . ALA A 1 219 ? 30.437 12.764 -21.285 1.00 32.62 219 ALA A O 1
ATOM 1679 N N . PRO A 1 220 ? 32.481 12.431 -22.137 1.00 36.50 220 PRO A N 1
ATOM 1680 C CA . PRO A 1 220 ? 33.113 13.608 -21.516 1.00 36.50 220 PRO A CA 1
ATOM 1681 C C . PRO A 1 220 ? 32.490 14.970 -21.876 1.00 36.50 220 PRO A C 1
ATOM 1683 O O . PRO A 1 220 ? 33.044 16.009 -21.528 1.00 36.50 220 PRO A O 1
ATOM 1686 N N . GLN A 1 221 ? 31.381 14.992 -22.612 1.00 36.03 221 GLN A N 1
ATOM 1687 C CA . GLN A 1 221 ? 30.694 16.196 -23.057 1.00 36.03 221 GLN A CA 1
ATOM 1688 C C . GLN A 1 221 ? 29.215 16.045 -22.715 1.00 36.03 221 GLN A C 1
ATOM 1690 O O . GLN A 1 221 ? 28.482 15.304 -23.365 1.00 36.03 221 GLN A O 1
ATOM 1695 N N . GLY A 1 222 ? 28.833 16.692 -21.614 1.00 35.25 222 GLY A N 1
ATOM 1696 C CA . GLY A 1 222 ? 27.545 16.541 -20.958 1.00 35.25 222 GLY A CA 1
ATOM 1697 C C . GLY A 1 222 ? 26.356 16.731 -21.893 1.00 35.25 222 GLY A C 1
ATOM 1698 O O . GLY A 1 222 ? 26.171 17.794 -22.480 1.00 35.25 222 GLY A O 1
ATOM 1699 N N . GLY A 1 223 ? 25.505 15.710 -21.953 1.00 40.84 223 GLY A N 1
ATOM 1700 C CA . GLY A 1 223 ? 24.099 15.918 -22.263 1.00 40.84 223 GLY A CA 1
ATOM 1701 C C . GLY A 1 223 ? 23.457 16.614 -21.067 1.00 40.84 223 GLY A C 1
ATOM 1702 O O . GLY A 1 223 ? 23.283 16.004 -20.014 1.00 40.84 223 GLY A O 1
ATOM 1703 N N . THR A 1 224 ? 23.170 17.905 -21.198 1.00 40.81 224 THR A N 1
ATOM 1704 C CA . THR A 1 224 ? 22.356 18.647 -20.235 1.00 40.81 224 THR A CA 1
ATOM 1705 C C . THR A 1 224 ? 20.903 18.230 -20.399 1.00 40.81 224 THR A C 1
ATOM 1707 O O . THR A 1 224 ? 20.317 18.480 -21.448 1.00 40.81 224 THR A O 1
ATOM 1710 N N . VAL A 1 225 ? 20.319 17.628 -19.363 1.00 43.88 225 VAL A N 1
ATOM 1711 C CA . VAL A 1 225 ? 18.860 17.558 -19.234 1.00 43.88 225 VAL A CA 1
ATOM 1712 C C . VAL A 1 225 ? 18.385 19.000 -19.082 1.00 43.88 225 VAL A C 1
ATOM 1714 O O . VAL A 1 225 ? 18.815 19.689 -18.156 1.00 43.88 225 VAL A O 1
ATOM 1717 N N . ASP A 1 226 ? 17.572 19.499 -20.014 1.00 39.34 226 ASP A N 1
ATOM 1718 C CA . ASP A 1 226 ? 17.004 20.838 -19.866 1.00 39.34 226 ASP A CA 1
ATOM 1719 C C . ASP A 1 226 ? 16.124 20.843 -18.595 1.00 39.34 226 ASP A C 1
ATOM 1721 O O . ASP A 1 226 ? 15.229 20.001 -18.462 1.00 39.34 226 ASP A O 1
ATOM 1725 N N . PRO A 1 227 ? 16.369 21.756 -17.633 1.00 44.47 227 PRO A N 1
ATOM 1726 C CA . PRO A 1 227 ? 15.650 21.815 -16.361 1.00 44.47 227 PRO A CA 1
ATOM 1727 C C . PRO A 1 227 ? 14.132 22.024 -16.506 1.00 44.47 227 PRO A C 1
ATOM 1729 O O . PRO A 1 227 ? 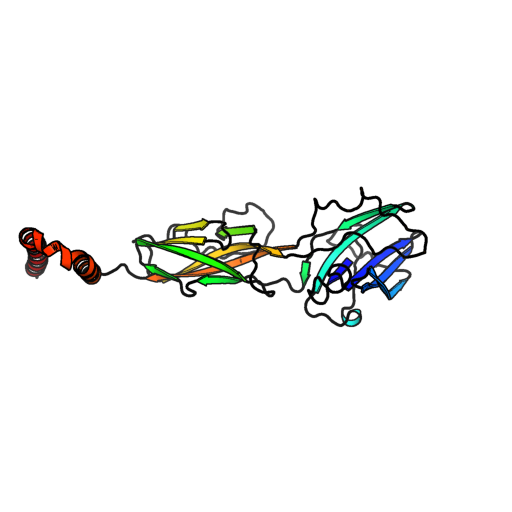13.399 21.856 -15.534 1.00 44.47 227 PRO A O 1
ATOM 1732 N N . LYS A 1 228 ? 13.617 22.362 -17.698 1.00 39.72 228 LYS A N 1
ATOM 1733 C CA . LYS A 1 228 ? 12.173 22.325 -17.998 1.00 39.72 228 LYS A CA 1
ATOM 1734 C C . LYS A 1 228 ? 11.599 20.912 -18.136 1.00 39.72 228 LYS A C 1
ATOM 1736 O O . LYS A 1 228 ? 10.389 20.750 -17.982 1.00 39.72 228 LYS A O 1
ATOM 1741 N N . PHE A 1 229 ? 12.438 19.925 -18.442 1.00 41.97 229 PHE A N 1
ATOM 1742 C CA . PHE A 1 229 ? 12.079 18.513 -18.603 1.00 41.97 229 PHE A CA 1
ATOM 1743 C C . PHE A 1 229 ? 12.563 17.637 -17.445 1.00 41.97 229 PHE A C 1
ATOM 1745 O O . PHE A 1 229 ? 12.175 16.470 -17.364 1.00 41.97 229 PHE A O 1
ATOM 1752 N N . GLU A 1 230 ? 13.302 18.204 -16.483 1.00 44.09 230 GLU A N 1
ATOM 1753 C CA . GLU A 1 230 ? 13.214 17.712 -15.112 1.00 44.09 230 GLU A CA 1
ATOM 1754 C C . GLU A 1 230 ? 11.735 17.767 -14.729 1.00 44.09 230 GLU A C 1
ATOM 1756 O O . GLU A 1 230 ? 11.156 18.845 -14.572 1.00 44.09 230 GLU A O 1
ATOM 1761 N N . LEU A 1 231 ? 11.092 16.598 -14.638 1.00 46.47 231 LEU A N 1
ATOM 1762 C CA . LEU A 1 231 ? 9.756 16.487 -14.069 1.00 46.47 231 LEU A CA 1
ATOM 1763 C C . LEU A 1 231 ? 9.775 17.277 -12.772 1.00 46.47 231 LEU A C 1
ATOM 1765 O O . LEU A 1 231 ? 10.486 16.934 -11.826 1.00 46.47 231 LEU A O 1
ATOM 1769 N N . SER A 1 232 ? 9.059 18.399 -12.790 1.00 39.34 232 SER A N 1
ATOM 1770 C CA . SER A 1 232 ? 9.120 19.349 -11.697 1.00 39.34 232 SER A CA 1
ATOM 1771 C C . SER A 1 232 ? 8.876 18.602 -10.388 1.00 39.34 232 SER A C 1
ATOM 1773 O O . SER A 1 232 ? 8.000 17.734 -10.333 1.00 39.34 232 SER A O 1
ATOM 1775 N N . LYS A 1 233 ? 9.559 19.005 -9.311 1.00 47.44 233 LYS A N 1
ATOM 1776 C CA . LYS A 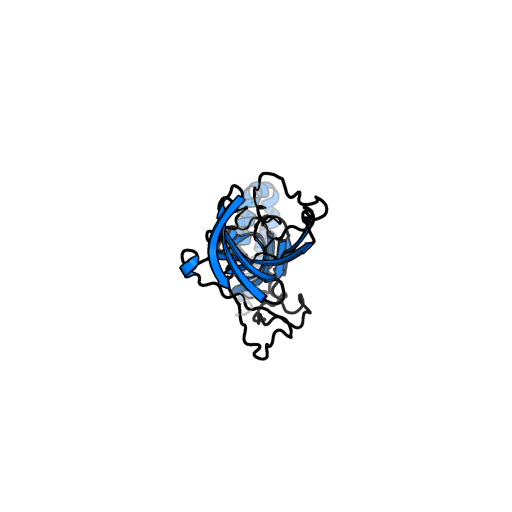1 233 ? 9.251 18.607 -7.919 1.00 47.44 233 LYS A CA 1
ATOM 1777 C C . LYS A 1 233 ? 7.744 18.657 -7.569 1.00 47.44 233 LYS A C 1
ATOM 1779 O O . LYS A 1 233 ? 7.336 18.160 -6.528 1.00 47.44 233 LYS A O 1
ATOM 1784 N N . LYS A 1 234 ? 6.926 19.274 -8.429 1.00 41.31 234 LYS A N 1
ATOM 1785 C CA . LYS A 1 234 ? 5.464 19.335 -8.433 1.00 41.31 234 LYS A CA 1
ATOM 1786 C C . LYS A 1 234 ? 4.751 17.987 -8.643 1.00 41.31 234 LYS A C 1
ATOM 1788 O O . LYS A 1 234 ? 3.614 17.885 -8.200 1.00 41.31 234 LYS A O 1
ATOM 1793 N N . TYR A 1 235 ? 5.355 16.990 -9.304 1.00 50.12 235 TYR A N 1
ATOM 1794 C CA . TYR A 1 235 ? 4.696 15.704 -9.616 1.00 50.12 235 TYR A CA 1
ATOM 1795 C C . TYR A 1 235 ? 5.511 14.499 -9.113 1.00 50.12 235 TYR A C 1
ATOM 1797 O O . TYR A 1 235 ? 6.072 13.755 -9.917 1.00 50.12 235 TYR A O 1
ATOM 1805 N N . PRO A 1 236 ? 5.617 14.307 -7.786 1.00 56.78 236 PRO A N 1
ATOM 1806 C CA . PRO A 1 236 ? 6.287 13.138 -7.229 1.00 56.78 236 PRO A CA 1
ATOM 1807 C C . PRO A 1 236 ? 5.544 11.851 -7.626 1.00 56.78 236 PRO A C 1
ATOM 1809 O O . PRO A 1 236 ? 4.322 11.770 -7.503 1.00 56.78 236 PRO A O 1
ATOM 1812 N N . THR A 1 237 ? 6.278 10.832 -8.074 1.00 61.78 237 THR A N 1
ATOM 1813 C CA . THR A 1 237 ? 5.741 9.498 -8.389 1.00 61.78 237 THR A CA 1
ATOM 1814 C C . THR A 1 237 ? 5.593 8.693 -7.101 1.00 61.78 237 THR A C 1
ATOM 1816 O O . THR A 1 237 ? 6.430 7.855 -6.774 1.00 61.78 237 THR A O 1
ATOM 1819 N N . VAL A 1 238 ? 4.558 8.993 -6.321 1.00 66.62 238 VAL A N 1
ATOM 1820 C CA . VAL A 1 238 ? 4.280 8.310 -5.050 1.00 66.62 238 VAL A CA 1
ATOM 1821 C C . VAL A 1 238 ? 3.258 7.193 -5.241 1.00 66.62 238 VAL A C 1
ATOM 1823 O O . VAL A 1 238 ? 2.284 7.342 -5.979 1.00 66.62 238 VAL A O 1
ATOM 1826 N N . GLY A 1 239 ? 3.483 6.063 -4.571 1.00 68.50 239 GLY A N 1
ATOM 1827 C CA . GLY A 1 239 ? 2.524 4.964 -4.522 1.00 68.50 239 GLY A CA 1
ATOM 1828 C C . GLY A 1 239 ? 1.368 5.292 -3.578 1.00 68.50 239 GLY A C 1
ATOM 1829 O O . GLY A 1 239 ? 1.565 5.896 -2.521 1.00 68.50 239 GLY A O 1
ATOM 1830 N N . TYR A 1 240 ? 0.156 4.884 -3.951 1.00 76.38 240 TYR A N 1
ATOM 1831 C CA . TYR A 1 240 ? -1.025 4.971 -3.093 1.00 76.38 240 TYR A CA 1
ATOM 1832 C C . TYR A 1 240 ? -1.636 3.586 -2.949 1.00 76.38 240 TYR A C 1
ATOM 1834 O O . TYR A 1 240 ? -1.983 2.956 -3.948 1.00 76.38 240 TYR A O 1
ATOM 1842 N N . LEU A 1 241 ? -1.834 3.146 -1.711 1.00 77.75 241 LEU A N 1
ATOM 1843 C CA . LEU A 1 241 ? -2.464 1.867 -1.418 1.00 77.75 241 LEU A CA 1
ATOM 1844 C C . LEU A 1 241 ? -3.775 2.106 -0.682 1.00 77.75 241 LEU A C 1
ATOM 1846 O O . LEU A 1 241 ? -3.776 2.613 0.437 1.00 77.75 241 LEU A O 1
ATOM 1850 N N . THR A 1 242 ? -4.884 1.728 -1.319 1.00 83.50 242 THR A N 1
ATOM 1851 C CA . THR A 1 242 ? -6.215 1.746 -0.702 1.00 83.50 242 THR A CA 1
ATOM 1852 C C . THR A 1 242 ? -6.683 0.322 -0.450 1.00 83.50 242 THR A C 1
ATOM 1854 O O . THR A 1 242 ? -6.808 -0.456 -1.397 1.00 83.50 242 THR A O 1
ATOM 1857 N N . LYS A 1 243 ? -6.939 -0.028 0.813 1.00 83.69 243 LYS A N 1
ATOM 1858 C CA . LYS A 1 243 ? -7.437 -1.354 1.202 1.00 83.69 243 LYS A CA 1
ATOM 1859 C C . LYS A 1 243 ? -8.491 -1.257 2.309 1.00 83.69 243 LYS A C 1
ATOM 1861 O O . LYS A 1 243 ? -8.424 -0.342 3.136 1.00 83.69 243 LYS A O 1
ATOM 1866 N N . PRO A 1 244 ? -9.453 -2.194 2.336 1.00 85.50 244 PRO A N 1
ATOM 1867 C CA . PRO A 1 244 ? -10.343 -2.346 3.473 1.00 85.50 244 PRO A CA 1
ATOM 1868 C C . PRO A 1 244 ? -9.582 -2.920 4.678 1.00 85.50 244 PRO A C 1
ATOM 1870 O O . PRO A 1 244 ? -8.713 -3.777 4.521 1.00 85.50 244 PRO A O 1
ATOM 1873 N N . VAL A 1 245 ? -9.926 -2.459 5.877 1.00 87.56 245 VAL A N 1
ATOM 1874 C CA . VAL A 1 245 ? -9.456 -2.983 7.165 1.00 87.56 245 VAL A CA 1
ATOM 1875 C C . VAL A 1 245 ? -10.636 -3.069 8.129 1.00 87.56 245 VAL A C 1
ATOM 1877 O O . VAL A 1 245 ? -11.578 -2.289 8.027 1.00 87.56 245 VAL A O 1
ATOM 1880 N N . ASN A 1 246 ? -10.587 -3.995 9.082 1.00 88.44 246 ASN A N 1
ATOM 1881 C CA . ASN A 1 246 ? -11.676 -4.220 10.031 1.00 88.44 246 ASN A CA 1
ATOM 1882 C C . ASN A 1 246 ? -11.244 -3.834 11.444 1.00 88.44 246 ASN A C 1
ATOM 1884 O O . ASN A 1 246 ? -10.174 -4.243 11.893 1.00 88.44 246 ASN A O 1
ATOM 1888 N N . LEU A 1 247 ? -12.090 -3.078 12.143 1.00 87.94 247 LEU A N 1
ATOM 1889 C CA . LEU A 1 247 ? -11.914 -2.724 13.548 1.00 87.94 247 LEU A CA 1
ATOM 1890 C C . LEU A 1 247 ? -12.965 -3.439 14.399 1.00 87.94 247 LEU A C 1
ATOM 1892 O O . LEU A 1 247 ? -14.161 -3.256 14.189 1.00 87.94 247 LEU A O 1
ATOM 1896 N N . THR A 1 248 ? -12.532 -4.241 15.366 1.00 89.38 248 THR A N 1
ATOM 1897 C CA . THR A 1 248 ? -13.431 -4.995 16.249 1.00 89.38 248 THR A CA 1
ATOM 1898 C C . THR A 1 248 ? -13.659 -4.270 17.568 1.00 89.38 248 THR A C 1
ATOM 1900 O O . THR A 1 248 ? -12.707 -3.831 18.211 1.00 89.38 248 THR A O 1
ATOM 1903 N N . VAL A 1 249 ? -14.918 -4.181 17.989 1.00 89.81 249 VAL A N 1
ATOM 1904 C CA . VAL A 1 249 ? -15.345 -3.513 19.223 1.00 89.81 249 VAL A CA 1
ATOM 1905 C C . VAL A 1 249 ? -16.275 -4.437 19.994 1.00 89.81 249 VAL A C 1
ATOM 1907 O O . VAL A 1 249 ? -17.228 -4.972 19.433 1.00 89.81 249 VAL A O 1
ATOM 1910 N N . THR A 1 250 ? -16.028 -4.601 21.289 1.00 91.25 250 THR A N 1
ATOM 1911 C CA . THR A 1 250 ? -16.908 -5.357 22.183 1.00 91.25 250 THR A CA 1
ATOM 1912 C C . THR A 1 250 ? -17.816 -4.397 22.939 1.00 91.25 250 THR A C 1
ATOM 1914 O O . THR A 1 250 ? -17.343 -3.536 23.680 1.00 91.25 250 THR A O 1
ATOM 1917 N N . VAL A 1 251 ? -19.126 -4.555 22.772 1.00 91.31 251 VAL A N 1
ATOM 1918 C CA . VAL A 1 251 ? -20.136 -3.821 23.537 1.00 91.31 251 VAL A CA 1
ATOM 1919 C C . VAL A 1 251 ? -20.528 -4.640 24.753 1.00 91.31 251 VAL A C 1
ATOM 1921 O O . VAL A 1 251 ? -20.922 -5.798 24.614 1.00 91.31 251 VAL A O 1
ATOM 1924 N N . ILE A 1 252 ? -20.457 -4.032 25.936 1.00 91.56 252 ILE A N 1
ATOM 1925 C CA . ILE A 1 252 ? -20.818 -4.658 27.215 1.00 91.56 252 ILE A CA 1
ATOM 1926 C C . ILE A 1 252 ? -21.979 -3.917 27.910 1.00 91.56 252 ILE A C 1
ATOM 1928 O O . ILE A 1 252 ? -22.238 -2.750 27.600 1.00 91.56 252 ILE A O 1
ATOM 1932 N N . PRO A 1 253 ? -22.691 -4.565 28.856 1.00 88.12 253 PRO A N 1
ATOM 1933 C CA . PRO A 1 253 ? -23.802 -3.943 29.575 1.00 88.12 253 PRO A CA 1
ATOM 1934 C C . PRO A 1 253 ? -23.407 -2.644 30.307 1.00 88.12 253 PRO A C 1
ATOM 1936 O O . PRO A 1 253 ? -22.238 -2.473 30.695 1.00 88.12 253 PRO A O 1
ATOM 1939 N N . PRO A 1 254 ? -24.377 -1.744 30.563 1.00 85.25 254 PRO A N 1
ATOM 1940 C CA . PRO A 1 254 ? -24.152 -0.539 31.344 1.00 85.25 254 PRO A CA 1
ATOM 1941 C C . PRO A 1 254 ? -23.778 -0.920 32.777 1.00 85.25 254 PRO A C 1
ATOM 1943 O O . PRO A 1 254 ? -24.058 -2.030 33.240 1.00 85.25 254 PRO A O 1
ATOM 1946 N N . LYS A 1 255 ? -23.151 0.008 33.506 1.00 79.44 255 LYS A N 1
ATOM 1947 C CA . LYS A 1 255 ? -22.903 -0.193 34.939 1.00 79.44 255 LYS A CA 1
ATOM 1948 C C . LYS A 1 255 ? -24.224 -0.467 35.659 1.00 79.44 255 LYS A C 1
ATOM 1950 O O . LYS A 1 255 ? -25.196 0.265 35.467 1.00 79.44 255 LYS A O 1
ATOM 1955 N N . GLY A 1 256 ? -24.238 -1.503 36.496 1.00 76.12 256 GLY A N 1
ATOM 1956 C CA . GLY A 1 256 ? -25.374 -1.785 37.364 1.00 76.12 256 GLY A CA 1
ATOM 1957 C C . GLY A 1 256 ? -25.609 -0.643 38.354 1.00 76.12 256 GLY A C 1
ATOM 1958 O O . GLY A 1 256 ? -24.696 0.120 38.672 1.00 76.12 256 GLY A O 1
ATOM 1959 N N . ILE A 1 257 ? -26.836 -0.541 38.869 1.00 71.81 257 ILE A N 1
ATOM 1960 C CA . ILE A 1 257 ? -27.225 0.481 39.859 1.00 71.81 257 ILE A CA 1
ATOM 1961 C C . ILE A 1 257 ? -26.309 0.422 41.094 1.00 71.81 257 ILE A C 1
ATOM 1963 O O . ILE A 1 257 ? -25.923 1.461 41.624 1.00 71.81 257 ILE A O 1
ATOM 1967 N N . ASP A 1 258 ? -25.904 -0.780 41.505 1.00 70.88 258 ASP A N 1
ATOM 1968 C CA . ASP A 1 258 ? -25.018 -0.988 42.653 1.00 70.88 258 ASP A CA 1
ATOM 1969 C C . ASP A 1 258 ? -23.598 -0.450 42.408 1.00 70.88 258 ASP A C 1
ATOM 1971 O O . ASP A 1 258 ? -22.986 0.115 43.315 1.00 70.88 258 ASP A O 1
ATOM 1975 N N . ASP A 1 259 ? -23.083 -0.569 41.180 1.00 73.50 259 ASP A N 1
ATOM 1976 C CA . ASP A 1 259 ? -21.766 -0.041 40.806 1.00 73.50 259 ASP A CA 1
ATOM 1977 C C . ASP A 1 259 ? -21.797 1.486 40.681 1.00 73.50 259 ASP A C 1
ATOM 1979 O O . ASP A 1 259 ? -20.893 2.165 41.162 1.00 73.50 259 ASP A O 1
ATOM 1983 N N . GLN A 1 260 ? -22.874 2.046 40.116 1.00 72.44 260 GLN A N 1
ATOM 1984 C CA . GLN A 1 260 ? -23.081 3.499 40.073 1.00 72.44 260 GLN A CA 1
ATOM 1985 C C . GLN A 1 260 ? -23.179 4.098 41.481 1.00 72.44 260 GLN A C 1
ATOM 1987 O O . GLN A 1 260 ? -22.625 5.164 41.749 1.00 72.44 260 GLN A O 1
ATOM 1992 N N . PHE A 1 261 ? -23.858 3.400 42.394 1.00 72.06 261 PHE A N 1
ATOM 1993 C CA . PHE A 1 261 ? -23.971 3.805 43.789 1.00 72.06 261 PHE A CA 1
ATOM 1994 C C . PHE A 1 261 ? -22.612 3.776 44.493 1.00 72.06 261 PHE A C 1
ATOM 1996 O O . PHE A 1 261 ? -22.261 4.736 45.177 1.00 72.06 261 PHE A O 1
ATOM 2003 N N . LYS A 1 262 ? -21.820 2.714 44.302 1.00 75.50 262 LYS A N 1
ATOM 2004 C CA . LYS A 1 262 ? -20.461 2.626 44.854 1.00 75.50 262 LYS A CA 1
ATOM 2005 C C . LYS A 1 262 ? -19.546 3.727 44.325 1.00 75.50 262 LYS A C 1
ATOM 2007 O O . LYS A 1 262 ? -18.845 4.332 45.128 1.00 75.50 262 LYS A O 1
ATOM 2012 N N . ASP A 1 263 ? -19.583 4.032 43.030 1.00 74.12 263 ASP A N 1
ATOM 2013 C CA . ASP A 1 263 ? -18.769 5.103 42.436 1.00 74.12 263 ASP A CA 1
ATOM 2014 C C . ASP A 1 263 ? -19.175 6.489 42.955 1.00 74.12 263 ASP A C 1
ATOM 2016 O O . ASP A 1 263 ? -18.319 7.310 43.299 1.00 74.12 263 ASP A O 1
ATOM 2020 N N . PHE A 1 264 ? -20.484 6.740 43.066 1.00 74.44 264 PHE A N 1
ATOM 2021 C CA . PHE A 1 264 ? -21.019 7.973 43.640 1.00 74.44 264 PHE A CA 1
ATOM 2022 C C . PHE A 1 264 ? -20.576 8.145 45.096 1.00 74.44 264 PHE A C 1
ATOM 2024 O O . PHE A 1 264 ? -20.036 9.188 45.464 1.00 74.44 264 PHE A O 1
ATOM 2031 N N . TRP A 1 265 ? -20.748 7.112 45.924 1.00 74.12 265 TRP A N 1
ATOM 2032 C CA . TRP A 1 265 ? -20.319 7.152 47.322 1.00 74.12 265 TRP A CA 1
ATOM 2033 C C . TRP A 1 265 ? -18.800 7.160 47.483 1.00 74.12 265 TRP A C 1
ATOM 2035 O O . TRP A 1 265 ? -18.307 7.781 48.416 1.00 74.12 265 TRP A O 1
ATOM 2045 N N . GLY A 1 266 ? -18.042 6.543 46.583 1.00 71.81 266 GLY A N 1
ATOM 2046 C CA . GLY A 1 266 ? -16.582 6.618 46.583 1.00 71.81 266 GLY A CA 1
ATOM 2047 C C . GLY A 1 266 ? -16.073 8.026 46.272 1.00 71.81 266 GLY A C 1
ATOM 2048 O O . GLY A 1 266 ? -15.149 8.506 46.920 1.00 71.81 266 GLY A O 1
ATOM 2049 N N . THR A 1 267 ? -16.714 8.712 45.323 1.00 75.69 267 THR A N 1
ATOM 2050 C CA . THR A 1 267 ? -16.305 10.047 44.857 1.00 75.69 267 THR A CA 1
ATOM 2051 C C . THR A 1 267 ? -16.786 11.160 45.791 1.00 75.69 267 THR A C 1
ATOM 2053 O O . THR A 1 267 ? -16.046 12.094 46.092 1.00 75.69 267 THR A O 1
ATOM 2056 N N . TYR A 1 268 ? -18.026 11.069 46.278 1.00 68.06 268 TYR A N 1
ATOM 2057 C CA . TYR A 1 268 ? -18.659 12.126 47.071 1.00 68.06 268 TYR A CA 1
ATOM 2058 C C . TYR A 1 268 ? -18.827 11.773 48.551 1.00 68.06 268 TYR A C 1
ATOM 2060 O O . TYR A 1 268 ? -19.132 12.658 49.349 1.00 68.06 268 TYR A O 1
ATOM 2068 N N . GLY A 1 269 ? -18.604 10.523 48.962 1.00 61.56 269 GLY A N 1
ATOM 2069 C CA . GLY A 1 269 ? -18.821 10.081 50.344 1.00 61.56 269 GLY A CA 1
ATOM 2070 C C . GLY A 1 269 ? -17.973 10.824 51.374 1.00 61.56 269 GLY A C 1
ATOM 2071 O O . GLY A 1 269 ? -18.437 11.037 52.490 1.00 61.56 269 GLY A O 1
ATOM 2072 N N . GLN A 1 270 ? -16.786 11.307 50.993 1.00 57.62 270 GLN A N 1
ATOM 2073 C CA . GLN A 1 270 ? -15.964 12.167 51.855 1.00 57.62 270 GLN A CA 1
ATOM 2074 C C . GLN A 1 270 ? -16.540 13.584 52.037 1.00 57.62 270 GLN A C 1
ATOM 2076 O O . GLN A 1 270 ? -16.339 14.190 53.085 1.00 57.62 270 GLN A O 1
ATOM 2081 N N . PHE A 1 271 ? -17.277 14.108 51.052 1.00 56.44 271 PHE A N 1
ATOM 2082 C CA . PHE A 1 271 ? -17.821 15.474 51.057 1.00 56.44 271 PHE A CA 1
ATOM 2083 C C . PHE A 1 271 ? -19.283 15.547 51.538 1.00 56.44 271 PHE A C 1
ATOM 2085 O O . PHE A 1 271 ? -19.723 16.578 52.046 1.00 56.44 271 PHE A O 1
ATOM 2092 N N . ILE A 1 272 ? -20.045 14.451 51.431 1.00 54.19 272 ILE A N 1
ATOM 2093 C CA . ILE A 1 272 ? -21.473 14.380 51.803 1.00 54.19 272 ILE A CA 1
ATOM 2094 C C . ILE A 1 272 ? -21.699 14.359 53.330 1.00 54.19 272 ILE A C 1
ATOM 2096 O O . ILE A 1 272 ? -22.834 14.525 53.783 1.00 54.19 272 ILE A O 1
ATOM 2100 N N . GLY A 1 273 ? -20.640 14.285 54.147 1.00 48.19 273 GLY A N 1
ATOM 2101 C CA . GLY A 1 273 ? -20.725 14.391 55.613 1.00 48.19 273 GLY A CA 1
ATOM 2102 C C . GLY A 1 273 ? -21.447 15.647 56.137 1.00 48.19 273 GLY A C 1
ATOM 2103 O O . GLY A 1 273 ? -21.884 15.659 57.282 1.00 48.19 273 GLY A O 1
ATOM 2104 N N . ILE A 1 274 ? -21.641 16.671 55.296 1.00 50.06 274 ILE A N 1
ATOM 2105 C CA . ILE A 1 274 ? -22.322 17.930 55.643 1.00 50.06 274 ILE A CA 1
ATOM 2106 C C . ILE A 1 274 ? -23.828 17.928 55.268 1.00 50.06 274 ILE A C 1
ATOM 2108 O O . ILE A 1 274 ? -24.596 18.693 55.843 1.00 50.06 274 ILE A O 1
ATOM 2112 N N . PHE A 1 275 ? -24.302 17.033 54.383 1.00 48.06 275 PHE A N 1
ATOM 2113 C CA . PHE A 1 275 ? -25.699 17.014 53.882 1.00 48.06 275 PHE A CA 1
ATOM 2114 C C . PHE A 1 275 ? -26.464 15.693 54.125 1.00 48.06 275 PHE A C 1
ATOM 2116 O O . PHE A 1 275 ? -27.583 15.511 53.636 1.00 48.06 275 PHE A O 1
ATOM 2123 N N . ALA A 1 276 ? -25.890 14.769 54.900 1.00 45.47 276 ALA A N 1
ATOM 2124 C CA . ALA A 1 276 ? -26.325 13.372 55.024 1.00 45.47 276 ALA A CA 1
ATOM 2125 C C . ALA A 1 276 ? -27.762 13.128 55.551 1.00 45.47 276 ALA A C 1
ATOM 2127 O O . ALA A 1 276 ? -28.284 12.026 55.393 1.00 45.47 276 ALA A O 1
ATOM 2128 N N . GLY A 1 277 ? -28.445 14.121 56.129 1.00 47.31 277 GLY A N 1
ATOM 2129 C CA . GLY A 1 277 ? -29.785 13.928 56.706 1.00 47.31 277 GLY A CA 1
ATOM 2130 C C . GLY A 1 277 ? -30.930 13.813 55.686 1.00 47.31 277 GLY A C 1
ATOM 2131 O O . GLY A 1 277 ? -31.857 13.032 55.889 1.00 47.31 277 GLY A O 1
ATOM 2132 N N . ALA A 1 278 ? -30.883 14.561 54.578 1.00 49.00 278 ALA A N 1
ATOM 2133 C CA . ALA A 1 278 ? -32.031 14.685 53.667 1.00 49.00 278 ALA A CA 1
ATOM 2134 C C . ALA A 1 278 ? -32.017 13.668 52.507 1.00 49.00 278 ALA A C 1
ATOM 2136 O O . ALA A 1 278 ? -33.064 13.155 52.111 1.00 49.00 278 ALA A O 1
ATOM 2137 N N . PHE A 1 279 ? -30.833 13.328 51.983 1.00 52.34 279 PHE A N 1
ATOM 2138 C CA . PHE A 1 279 ? -30.696 12.435 50.823 1.00 52.34 279 PHE A CA 1
ATOM 2139 C C . PHE A 1 279 ? -30.897 10.955 51.168 1.00 52.34 279 PHE A C 1
ATOM 2141 O O . PHE A 1 279 ? -31.565 10.236 50.423 1.00 52.34 279 PHE A O 1
ATOM 2148 N N . VAL A 1 280 ? -30.390 10.503 52.320 1.00 54.47 280 VAL A N 1
ATOM 2149 C CA . VAL A 1 280 ? -30.570 9.115 52.781 1.00 54.47 280 VAL A CA 1
ATOM 2150 C C . VAL A 1 280 ? -32.054 8.812 53.023 1.00 54.47 280 VAL A C 1
ATOM 2152 O O . VAL A 1 280 ? -32.520 7.728 52.679 1.00 54.47 280 VAL A O 1
ATOM 2155 N N . GLY A 1 281 ? -32.829 9.788 53.511 1.00 52.31 281 GLY A N 1
ATOM 2156 C CA . GLY A 1 281 ? -34.276 9.650 53.706 1.00 52.31 281 GLY A CA 1
ATOM 2157 C C . GLY A 1 281 ? -35.063 9.474 52.401 1.00 52.31 281 GLY A C 1
ATOM 2158 O O . GLY A 1 281 ? -35.950 8.622 52.329 1.00 52.31 281 GLY A O 1
ATOM 2159 N N . ALA A 1 282 ? -34.721 10.222 51.346 1.00 57.53 282 ALA A N 1
ATOM 2160 C CA . ALA A 1 282 ? -35.378 10.098 50.042 1.00 57.53 282 ALA A CA 1
ATOM 2161 C C . ALA A 1 282 ? -35.052 8.760 49.352 1.00 57.53 282 ALA A C 1
ATOM 2163 O O . ALA A 1 282 ? -35.942 8.111 48.799 1.00 57.53 282 ALA A O 1
ATOM 2164 N N . PHE A 1 283 ? -33.797 8.312 49.447 1.00 54.94 283 PHE A N 1
ATOM 2165 C CA . PHE A 1 283 ? -33.346 7.058 48.839 1.00 54.94 283 PHE A CA 1
ATOM 2166 C C . PHE A 1 283 ? -33.879 5.823 49.579 1.00 54.94 283 PHE A C 1
ATOM 2168 O O . PHE A 1 283 ? -34.345 4.872 48.949 1.00 54.94 283 PHE A O 1
ATOM 2175 N N . ALA A 1 284 ? -33.889 5.857 50.918 1.00 57.75 284 ALA A N 1
ATOM 2176 C CA . ALA A 1 284 ? -34.498 4.809 51.731 1.00 57.75 284 ALA A CA 1
ATOM 2177 C C . ALA A 1 284 ? -35.995 4.680 51.426 1.00 57.75 284 ALA A C 1
ATOM 2179 O O . ALA A 1 284 ? -36.478 3.566 51.241 1.00 57.75 284 ALA A O 1
ATOM 2180 N N . LYS A 1 285 ? -36.714 5.802 51.276 1.00 62.03 285 LYS A N 1
ATOM 2181 C CA . LYS A 1 285 ? -38.131 5.802 50.889 1.00 62.03 285 LYS A CA 1
ATOM 2182 C C . LYS A 1 285 ? -38.353 5.153 49.520 1.00 62.03 285 LYS A C 1
ATOM 2184 O O . LYS A 1 285 ? -39.232 4.312 49.389 1.00 62.03 285 LYS A O 1
ATOM 2189 N N . GLN A 1 286 ? -37.525 5.467 48.525 1.00 65.38 286 GLN A N 1
ATOM 2190 C CA . GLN A 1 286 ? -37.677 4.910 47.178 1.00 65.38 286 GLN A CA 1
ATOM 2191 C C . GLN A 1 286 ? -37.369 3.403 47.118 1.00 65.38 286 GLN A C 1
ATOM 2193 O O . GLN A 1 286 ? -38.066 2.664 46.423 1.00 65.38 286 GLN A O 1
ATOM 2198 N N . MET A 1 287 ? -36.371 2.927 47.873 1.00 62.72 287 MET A N 1
ATOM 2199 C CA . MET A 1 287 ? -36.063 1.495 48.002 1.00 62.72 287 MET A CA 1
ATOM 2200 C C . MET A 1 287 ? -37.144 0.741 48.790 1.00 62.72 287 MET A C 1
ATOM 2202 O O . MET A 1 287 ? -37.553 -0.344 48.372 1.00 62.72 287 MET A O 1
ATOM 2206 N N . PHE A 1 288 ? -37.665 1.326 49.875 1.00 66.00 288 PHE A N 1
ATOM 2207 C CA . PHE A 1 288 ? -38.786 0.759 50.631 1.00 66.00 288 PHE A CA 1
ATOM 2208 C C . PHE A 1 288 ? -40.075 0.705 49.805 1.00 66.00 288 PHE A C 1
ATOM 2210 O O . PHE A 1 288 ? -40.750 -0.322 49.821 1.00 66.00 288 PHE A O 1
ATOM 2217 N N . ASP A 1 289 ? -40.391 1.742 49.027 1.00 67.69 289 ASP A N 1
ATOM 2218 C CA . ASP A 1 289 ? -41.562 1.752 48.142 1.00 67.69 289 ASP A CA 1
ATOM 2219 C C . ASP A 1 289 ? -41.437 0.693 47.032 1.00 67.69 289 ASP A C 1
ATOM 2221 O O . ASP A 1 289 ? -42.418 0.035 46.680 1.00 67.69 289 ASP A O 1
ATOM 2225 N N . LYS A 1 290 ? -40.222 0.453 46.518 1.00 63.28 290 LYS A N 1
ATOM 2226 C CA . LYS A 1 290 ? -39.954 -0.617 45.541 1.00 63.28 290 LYS A CA 1
ATOM 2227 C C . LYS A 1 290 ? -40.087 -2.013 46.156 1.00 63.28 290 LYS A C 1
ATOM 2229 O O . LYS A 1 290 ? -40.630 -2.907 45.512 1.00 63.28 290 LYS A O 1
ATOM 2234 N N . ALA A 1 291 ? -39.631 -2.200 47.395 1.00 63.03 291 ALA A N 1
ATOM 2235 C CA . ALA A 1 291 ? -39.770 -3.459 48.126 1.00 63.03 291 ALA A CA 1
ATOM 2236 C C . ALA A 1 291 ? -41.228 -3.738 48.529 1.00 63.03 291 ALA A C 1
ATOM 2238 O O . ALA A 1 291 ? -41.678 -4.880 48.456 1.00 63.03 291 ALA A O 1
ATOM 2239 N N . LYS A 1 292 ? -41.990 -2.698 48.892 1.00 60.25 292 LYS A N 1
ATOM 2240 C CA . LYS A 1 292 ? -43.411 -2.806 49.242 1.00 60.25 292 LYS A CA 1
ATOM 2241 C C . LYS A 1 292 ? -44.272 -3.162 48.028 1.00 60.25 292 LYS A C 1
ATOM 2243 O O . LYS A 1 292 ? -45.056 -4.100 48.104 1.00 60.25 292 LYS A O 1
ATOM 2248 N N . ARG A 1 293 ? -44.024 -2.533 46.874 1.00 61.50 293 ARG A N 1
ATOM 2249 C CA . ARG A 1 293 ? -44.676 -2.889 45.596 1.00 61.50 293 ARG A CA 1
ATOM 2250 C C . ARG A 1 293 ? -44.372 -4.312 45.121 1.00 61.50 293 ARG A C 1
ATOM 2252 O O . ARG A 1 293 ? -45.130 -4.859 44.331 1.00 61.50 293 ARG A O 1
ATOM 2259 N N . LYS A 1 294 ? -43.269 -4.908 45.582 1.00 54.59 294 LYS A N 1
ATOM 2260 C CA . LYS A 1 294 ? -42.920 -6.302 45.284 1.00 54.59 294 LYS A CA 1
ATOM 2261 C C . LYS A 1 294 ? -43.647 -7.302 46.195 1.00 54.59 294 LYS A C 1
ATOM 2263 O O . LYS A 1 294 ? -43.847 -8.426 45.772 1.00 54.59 294 LYS A O 1
ATOM 2268 N N . LYS A 1 295 ? -44.058 -6.880 47.399 1.00 55.69 295 LYS A N 1
ATOM 2269 C CA . LYS A 1 295 ? -44.868 -7.674 48.342 1.00 55.69 295 LYS A CA 1
ATOM 2270 C C . LYS A 1 295 ? -46.379 -7.560 48.121 1.00 55.69 295 LYS A C 1
ATOM 2272 O O . LYS A 1 295 ? -47.106 -8.419 48.584 1.00 55.69 295 LYS A O 1
ATOM 2277 N N . GLU A 1 296 ? -46.851 -6.499 47.467 1.00 51.66 296 GLU A N 1
ATOM 2278 C CA . GLU A 1 296 ? -48.277 -6.314 47.127 1.00 51.66 296 GLU A CA 1
ATOM 2279 C C . GLU A 1 296 ? -48.678 -7.003 45.803 1.00 51.66 296 GLU A C 1
ATOM 2281 O O . GLU A 1 296 ? -49.853 -7.004 45.454 1.00 51.66 296 GLU A O 1
ATOM 2286 N N . ASN A 1 297 ? -47.715 -7.591 45.080 1.00 48.88 297 ASN A N 1
ATOM 2287 C CA . ASN A 1 297 ? -47.917 -8.333 43.826 1.00 48.88 297 ASN A CA 1
ATOM 2288 C C . ASN A 1 297 ? -47.612 -9.847 43.960 1.00 48.88 297 ASN A C 1
ATOM 2290 O O . ASN A 1 297 ? -47.463 -10.524 42.941 1.00 48.88 297 ASN A O 1
ATOM 2294 N N . GLU A 1 298 ? -47.499 -10.356 45.192 1.00 42.41 298 GLU A N 1
ATOM 2295 C CA . GLU A 1 298 ? -47.578 -11.786 45.556 1.00 42.41 298 GLU A CA 1
ATOM 2296 C C . GLU A 1 298 ? -48.917 -12.045 46.256 1.00 42.41 298 GLU A C 1
ATOM 2298 O O . GLU A 1 298 ? -49.500 -13.126 46.019 1.00 42.41 298 GLU A O 1
#

pLDDT: mean 72.31, std 17.22, range [32.12, 93.69]

Sequence (298 aa):
MLIDADANTKTGYNGADYDFYIESVAGKLSGYLYQLSSTGGYMLIGSKMNFTQSHTESSVGPGYVRLNLDLSSINSPSEYNLLFYSAESLKSDEVRQLTNWVTIPPPSLQISTSPSDITIRQGEGQLIPARIKSTSGFSNDVINITLGGTNSFNNKNNDYDIGSGFNSSELHVNIQRNQPPLIEIAVPQQTPVGIYTIPLIVTIREPSMATTTKPTFTAPQGGTVDPKFELSKKYPTVGYLTKPVNLTVTVIPPKGIDDQFKDFWGTYGQFIGIFAGAFVGAFAKQMFDKAKRKKENE

Radius of gyration: 31.41 Å; chains: 1; bounding box: 81×37×94 Å

=== Feature glossary ===
Feature key, reading from the visual/contextual features back to the raw sequence:

Rendered structure images. Six rendered views show the 3D structure from the faces of a cube — i.e. along ±x, ±y, ±z. Rendering representation is drawn randomly per protein from cartoon (secondary-structure ribbons), sticks (backbone bonds), or molecular surface; coloring is either N→C rainbow (blue at the N-terminus through red at the C-terminus) or one color per chain.

Contact-map, Ramachandran, and PAE plots. The contact map is a binary N×N matrix image: pixel (i, j) is dark where Cα_i and Cα_j are within 8 Å and |i−j|>4. Because the |i−j|>4 filter removes local helical contacts, off-diagonal stripes parallel to the main diagonal indicate parallel β-sheets; stripes perpendicular to it indicate antiparallel β-sheets. The Ramachandran plot scatters every residue's (φ, ψ) pair against the sterically allowed regions. The PAE heatmap renders the predicted-aligned-error matrix.

InterPro / GO / CATH / organism. Database cross-references. InterPro integrates a dozen domain/family signature databases into unified entries with residue-range hits. GO terms attach function/process/location labels with evidence codes. CATH codes position the fold in a four-level structural taxonomy. Organism is the NCBI-taxonomy species name.

Nearest PDB structures. The Foldseek neighbor list gives the closest experimentally determined structures in the PDB, ranked by structural alignment. TM-score near 1 means near-identical fold; near 0.3 means only rough topology match. This is how one finds what a novel AlphaFold prediction most resembles in the solved-structure universe.

Predicted aligned error. PAE(i, j) answers: if I align the predicted and true structures on residue i, how far off (in Å) do I expect residue j to be? A block-diagonal PAE matrix with low values on the blocks and high values off-diagonal is the signature of a multi-domain protein with confidently predicted domains but uncertain inter-domain orientation.

Solvent-accessible surface area. Accessible surface area quantifies burial. A residue with SASA near zero is packed into the hydrophobic core; one with SASA >100 Å² sits on the surface. Computed here via the Shrake–Rupley numerical algorithm with a 1.4 Å probe.

B-factor. B-factor (Debye–Waller factor) reflects atomic displacement in the crystal lattice. It is an experimental observable (units Å²), not a prediction; low values mean the atom is pinned down, high values mean it moves or is heterogeneous across the crystal.

pLDDT. For AlphaFold models, the B-factor field carries pLDDT — the model's own estimate of local accuracy on a 0–100 scale. Regions with pLDDT<50 should be treated as essentially unmodeled; they often correspond to intrinsically disordered segments.

Backbone torsions (φ/ψ). φ (phi) and ψ (psi) are the two rotatable backbone dihedrals per residue: φ is the C(i-1)–N–Cα–C torsion, ψ is the N–Cα–C–N(i+1) torsion, both in degrees on (−180°, 180°]. α-helical residues cluster near (−60°, −45°); β-strand residues near (−120°, +130°). A Ramachandran plot is simply a scatter of (φ, ψ) for every residue.

Radius of gyration, Cα contacts, bounding box. Radius of gyration (Rg) is the root-mean-square distance of Cα atoms from their centroid — a single number for overall size and compactness. A globular domain of N residues has Rg ≈ 2.2·N^0.38 Å; an extended or disordered chain has a much larger Rg. The Cα contact count is the number of residue pairs whose Cα atoms are within 8 Å and are more than four positions apart in sequence — a standard proxy for tertiary packing density. The bounding box is the smallest axis-aligned box enclosing all Cα atoms.

Secondary structure (3-state, P-SEA). Three-state secondary structure (P-SEA) collapses the eight DSSP classes into helix (a), strand (b), and coil (c). P-SEA assigns these from Cα geometry alone — distances and angles — without requiring backbone oxygens, so it works on any Cα trace.

Secondary structure (8-state, DSSP). DSSP 8-state secondary structure assigns each residue one of H (α-helix), G (3₁₀-helix), I (π-helix), E (extended β-strand), B (isolated β-bridge), T (hydrogen-bonded turn), S (bend), or '-' (coil). The assignment is computed from backbone hydrogen-bond geometry via the Kabsch–Sander algorithm.

Foldseek 3Di. A 3Di character summarizes, for each residue, the relative orientation of the Cα frame of its nearest spatial neighbor. Because it encodes fold topology rather than chemistry, 3Di alignments detect remote structural similarity that sequence alignment misses.

mmCIF coordinates. The mmCIF block holds the 3D Cartesian coordinates of each backbone atom (N, Cα, C, O) in ångströms. mmCIF is the PDB's canonical archive format — a tagged-loop text representation of the atomic model.

Sequence. Sequence gives the chain of amino acids in standard one-letter code (A=alanine, C=cysteine, …, Y=tyrosine), read N→C. It is the only feature that is directly encoded by the gene; all structural features are derived from the folded form of this sequence.